Protein AF-A0A1Z5J8G9-F1 (afdb_monomer_lite)

Secondary structure (DSSP, 8-state):
--------------------S------------TT-------------------HHHHHHHHHHHHTT-S--STHHHHHHHHHHHHHHHHHHHHHHHHHHHHHHH---PPEETTEEGGGGG-S--HHHHHHHHHHHHHHHHHHHHHHHHHT----TTSHHHHHHHHHHHHHTSS-HHHHHHHHHHHHHHHHHHHHHHHHHHHHHHHHHHHHHHHHHHHHS-PPPPTTS-TTHHHHHHHHHHHHHHHHHHHHHHHHHHHHHHHHHHHHHHHHHHHHHHHHHHHHHTTSEEEETT----TTSTTGGGGSGGGTT--STT---STTTEEEE-TT-

Foldseek 3Di:
DDDDDDDDDDDDDDDDDDDDDDDPPPPPPDDQPPVRDPDPPPVPPPDPVPDPPDPVVVVVVVVVVVVVLDDDDPVVLVVLVVLLLVLLVQLLVLLLVLLVLLQVVCPDFDDFPNHHPVCLVHDDPVSVVLNVLSVVLNVLSVVQVVCSVVVHQRPLLVNLVSLLVSLLSCLRPQDPVSNVVSLVSLVSSLVSLVVSLSSLVSVLVVLVVVLVVLVVVLVDQDDDDPPDDPCVSVVVNVVSVVVNVVSVVVSVVSVVSSVSSVVSSVVSVVSSVVSVVLSVLQVVLQWAKQFQSHNGPSNDHNRQVVVVQSPPDDDANDDDDPNGITTGGHND

Sequence (332 aa):
MGVGKDVKFVNSNLRAKGIKHGVIAVERSHFVDADGELREDVMQWQEDRKHFSSPCLQSMTGCLVWLRCIPADPDDLFKLKNWLLWAQWMALICDFVAAVVAITTFTDVTYCCGDPILNIAGTVPWREMIRILTYVYLGLVFMEVYPVVQKGLPVNVINPVIGFTITFAMFFSDTLRQALTMWIVESAAVICEYVLYRLKIRQAFLRDKEVVEVGRKTQIRRSVKDGEDPDAPSRELSEARQKYYQLKQDQLTDSTLTWYLGMGCYLNILLGIAMLTLILVVNRGGGLCINDFQVPNPFWPDQLSRCPLCEGTTEICEICRDDVQQCFYPYS

Radius of gyration: 30.71 Å; chains: 1; bounding box: 67×43×120 Å

pLDDT: mean 74.31, std 20.38, range [28.27, 94.56]

Organism: Fistulifera solaris (NCBI:txid1519565)

Structure (mmCIF, N/CA/C/O backbone):
data_AF-A0A1Z5J8G9-F1
#
_entry.id   AF-A0A1Z5J8G9-F1
#
loop_
_atom_site.group_PDB
_atom_site.id
_atom_site.type_symbol
_atom_site.label_atom_id
_atom_site.label_alt_id
_atom_site.label_comp_id
_atom_site.label_asym_id
_atom_site.label_entity_id
_atom_site.label_seq_id
_atom_site.pdbx_PDB_ins_code
_atom_site.Cartn_x
_atom_site.Cartn_y
_atom_site.Cartn_z
_atom_site.occupancy
_atom_site.B_iso_or_equiv
_atom_site.auth_seq_id
_atom_site.auth_comp_id
_atom_site.auth_asym_id
_atom_site.auth_atom_id
_atom_site.pdbx_PDB_model_num
ATOM 1 N N . MET A 1 1 ? 7.093 5.390 -82.729 1.00 42.72 1 MET A N 1
ATOM 2 C CA . MET A 1 1 ? 5.713 5.454 -82.202 1.00 42.72 1 MET A CA 1
ATOM 3 C C . MET A 1 1 ? 5.670 4.660 -80.911 1.00 42.72 1 MET A C 1
ATOM 5 O O . MET A 1 1 ? 5.872 3.458 -80.948 1.00 42.72 1 MET A O 1
ATOM 9 N N . GLY A 1 2 ? 5.504 5.341 -79.782 1.00 34.88 2 GLY A N 1
ATOM 10 C CA . GLY A 1 2 ? 5.478 4.747 -78.447 1.00 34.88 2 GLY A CA 1
ATOM 11 C C . GLY A 1 2 ? 5.140 5.851 -77.455 1.00 34.88 2 GLY A C 1
ATOM 12 O O . GLY A 1 2 ? 5.936 6.755 -77.243 1.00 34.88 2 GLY A O 1
ATOM 13 N N . VAL A 1 3 ? 3.899 5.826 -76.984 1.00 37.44 3 VAL A N 1
ATOM 14 C CA . VAL A 1 3 ? 3.208 6.872 -76.228 1.00 37.44 3 VAL A CA 1
ATOM 15 C C . VAL A 1 3 ? 3.643 6.827 -74.761 1.00 37.44 3 VAL A C 1
ATOM 17 O O . VAL A 1 3 ? 3.374 5.839 -74.083 1.00 37.44 3 VAL A O 1
ATOM 20 N N . GLY A 1 4 ? 4.273 7.891 -74.258 1.00 33.91 4 GLY A N 1
ATOM 21 C CA . GLY A 1 4 ? 4.453 8.128 -72.823 1.00 33.91 4 GLY A CA 1
ATOM 22 C C . GLY A 1 4 ? 3.325 9.020 -72.311 1.00 33.91 4 GLY A C 1
ATOM 23 O O . GLY A 1 4 ? 3.266 10.192 -72.665 1.00 33.91 4 GLY A O 1
ATOM 24 N N . LYS A 1 5 ? 2.394 8.441 -71.546 1.00 45.03 5 LYS A N 1
ATOM 25 C CA . LYS A 1 5 ? 1.268 9.143 -70.919 1.00 45.03 5 LYS A CA 1
ATOM 26 C C . LYS A 1 5 ? 1.722 9.847 -69.641 1.00 45.03 5 LYS A C 1
ATOM 28 O O . LYS A 1 5 ? 2.161 9.185 -68.705 1.00 45.03 5 LYS A O 1
ATOM 33 N N . ASP A 1 6 ? 1.495 11.153 -69.590 1.00 40.66 6 ASP A N 1
ATOM 34 C CA . ASP A 1 6 ? 1.247 11.893 -68.356 1.00 40.66 6 ASP A CA 1
ATOM 35 C C . ASP A 1 6 ? -0.065 11.419 -67.719 1.00 40.66 6 ASP A C 1
ATOM 37 O O . ASP A 1 6 ? -1.107 11.412 -68.378 1.00 40.66 6 ASP A O 1
ATOM 41 N N . VAL A 1 7 ? -0.041 11.096 -66.423 1.00 34.19 7 VAL A N 1
ATOM 42 C CA . VAL A 1 7 ? -1.235 11.132 -65.565 1.00 34.19 7 VAL A CA 1
ATOM 43 C C . VAL A 1 7 ? -0.845 11.691 -64.196 1.00 34.19 7 VAL A C 1
ATOM 45 O O . VAL A 1 7 ? -0.036 11.118 -63.471 1.00 34.19 7 VAL A O 1
ATOM 48 N N . LYS A 1 8 ? -1.448 12.838 -63.871 1.00 36.22 8 LYS A N 1
ATOM 49 C CA . LYS A 1 8 ? -1.447 13.502 -62.562 1.00 36.22 8 LYS A CA 1
ATOM 50 C C . LYS A 1 8 ? -2.600 13.007 -61.671 1.00 36.22 8 LYS A C 1
ATOM 52 O O . LYS A 1 8 ? -3.606 12.518 -62.178 1.00 36.22 8 LYS A O 1
ATOM 57 N N . PHE A 1 9 ? -2.482 13.396 -60.393 1.00 30.38 9 PHE A N 1
ATOM 58 C CA . PHE A 1 9 ? -3.498 13.519 -59.328 1.00 30.38 9 PHE A CA 1
ATOM 59 C C . PHE A 1 9 ? -3.801 12.217 -58.557 1.00 30.38 9 PHE A C 1
ATOM 61 O O . PHE A 1 9 ? -3.772 11.138 -59.122 1.00 30.38 9 PHE A O 1
ATOM 68 N N . VAL A 1 10 ? -4.050 12.230 -57.240 1.00 29.86 10 VAL A N 1
ATOM 69 C CA . VAL A 1 10 ? -5.006 13.085 -56.513 1.00 29.86 10 VAL A CA 1
ATOM 70 C C . VAL A 1 10 ? -4.598 13.305 -55.046 1.00 29.86 10 VAL A C 1
ATOM 72 O O . VAL A 1 10 ? -4.147 12.402 -54.352 1.00 29.86 10 VAL A O 1
ATOM 75 N N . ASN A 1 11 ? -4.844 14.534 -54.596 1.00 34.69 11 ASN A N 1
ATOM 76 C CA . ASN A 1 11 ? -4.876 15.015 -53.220 1.00 34.69 11 ASN A CA 1
ATOM 77 C C . ASN A 1 11 ? -6.125 14.472 -52.495 1.00 34.69 11 ASN A C 1
ATOM 79 O O . ASN A 1 11 ? -7.244 14.767 -52.920 1.00 34.69 11 ASN A O 1
ATOM 83 N N . SER A 1 12 ? -5.968 13.702 -51.416 1.00 37.31 12 SER A N 1
ATOM 84 C CA . SER A 1 12 ? -7.095 13.238 -50.598 1.00 37.31 12 SER A CA 1
ATOM 85 C C . SER A 1 12 ? -7.197 14.034 -49.298 1.00 37.31 12 SER A C 1
ATOM 87 O O . SER A 1 12 ? -6.554 13.725 -48.297 1.00 37.31 12 SER A O 1
ATOM 89 N N . ASN A 1 13 ? -8.078 15.034 -49.329 1.00 35.88 13 ASN A N 1
ATOM 90 C CA . ASN A 1 13 ? -8.763 15.566 -48.157 1.00 35.88 13 ASN A CA 1
ATOM 91 C C . ASN A 1 13 ? -9.510 14.432 -47.438 1.00 35.88 13 ASN A C 1
ATOM 93 O O . ASN A 1 13 ? -10.427 13.847 -48.014 1.00 35.88 13 ASN A O 1
ATOM 97 N N . LEU A 1 14 ? -9.208 14.197 -46.161 1.00 38.03 14 LEU A N 1
ATOM 98 C CA . LEU A 1 14 ? -10.094 13.467 -45.255 1.00 38.03 14 LEU A CA 1
ATOM 99 C C . LEU A 1 14 ? -10.488 14.370 -44.087 1.00 38.03 14 LEU A C 1
ATOM 101 O O . LEU A 1 14 ? -9.806 14.493 -43.076 1.00 38.03 14 LEU A O 1
ATOM 105 N N . ARG A 1 15 ? -11.655 14.998 -44.262 1.00 34.69 15 ARG A N 1
ATOM 106 C CA . ARG A 1 15 ? -12.530 15.442 -43.177 1.00 34.69 15 ARG A CA 1
ATOM 107 C C . ARG A 1 15 ? -13.108 14.192 -42.513 1.00 34.69 15 ARG A C 1
ATOM 109 O O . ARG A 1 15 ? -13.927 13.515 -43.128 1.00 34.69 15 ARG A O 1
ATOM 116 N N . ALA A 1 16 ? -12.781 13.955 -41.248 1.00 34.78 16 ALA A N 1
ATOM 117 C CA . ALA A 1 16 ? -13.612 13.152 -40.358 1.00 34.78 16 ALA A CA 1
ATOM 118 C C . ALA A 1 16 ? -13.960 13.992 -39.126 1.00 34.78 16 ALA A C 1
ATOM 120 O O . ALA A 1 16 ? -13.101 14.438 -38.369 1.00 34.78 16 ALA A O 1
ATOM 121 N N . LYS A 1 17 ? -15.259 14.266 -38.998 1.00 36.25 17 LYS A N 1
ATOM 122 C CA . LYS A 1 17 ? -15.899 14.942 -37.874 1.00 36.25 17 LYS A CA 1
ATOM 123 C C . LYS A 1 17 ? -15.889 14.028 -36.643 1.00 36.25 17 LYS A C 1
ATOM 125 O O . LYS A 1 17 ? -16.327 12.891 -36.734 1.00 36.25 17 LYS A O 1
ATOM 130 N N . GLY A 1 18 ? -15.499 14.599 -35.506 1.00 37.88 18 GLY A N 1
ATOM 131 C CA . GLY A 1 18 ? -16.152 14.439 -34.203 1.00 37.88 18 GLY A CA 1
ATOM 132 C C . GLY A 1 18 ? -16.413 13.028 -33.676 1.00 37.88 18 GLY A C 1
ATOM 133 O O . GLY A 1 18 ? -17.530 12.535 -33.782 1.00 37.88 18 GLY A O 1
ATOM 134 N N . ILE A 1 19 ? -15.451 12.497 -32.920 1.00 33.06 19 ILE A N 1
ATOM 135 C CA . ILE A 1 19 ? -15.736 11.686 -31.732 1.00 33.06 19 ILE A CA 1
ATOM 136 C C . ILE A 1 19 ? -14.974 12.332 -30.573 1.00 33.06 19 ILE A C 1
ATOM 138 O O . ILE A 1 19 ? -13.747 12.357 -30.542 1.00 33.06 19 ILE A O 1
ATOM 142 N N . LYS A 1 20 ? -15.728 12.927 -29.644 1.00 43.38 20 LYS A N 1
ATOM 143 C CA . LYS A 1 20 ? -15.236 13.326 -28.325 1.00 43.38 20 LYS A CA 1
ATOM 144 C C . LYS A 1 20 ? -14.889 12.038 -27.584 1.00 43.38 20 LYS A C 1
ATOM 146 O O . LYS A 1 20 ? -15.787 11.220 -27.452 1.00 43.38 20 LYS A O 1
ATOM 151 N N . HIS A 1 21 ? -13.632 11.861 -27.187 1.00 33.56 21 HIS A N 1
ATOM 152 C CA . HIS A 1 21 ? -13.117 11.333 -25.910 1.00 33.56 21 HIS A CA 1
ATOM 153 C C . HIS A 1 21 ? -11.584 11.360 -26.039 1.00 33.56 21 HIS A C 1
ATOM 155 O O . HIS A 1 21 ? -11.015 10.783 -26.962 1.00 33.56 21 HIS A O 1
ATOM 161 N N . GLY A 1 22 ? -10.943 12.170 -25.196 1.00 30.70 22 GLY A N 1
ATOM 162 C CA . GLY A 1 22 ? -9.578 12.653 -25.383 1.00 30.70 22 GLY A CA 1
ATOM 163 C C . GLY A 1 22 ? -8.516 11.566 -25.272 1.00 30.70 22 GLY A C 1
ATOM 164 O O . GLY A 1 22 ? -8.153 11.157 -24.176 1.00 30.70 22 GLY A O 1
ATOM 165 N N . VAL A 1 23 ? -7.949 11.188 -26.414 1.00 28.78 23 VAL A N 1
ATOM 166 C CA . VAL A 1 23 ? -6.553 10.765 -26.497 1.00 28.78 23 VAL A CA 1
ATOM 167 C C . VAL A 1 23 ? -5.765 12.032 -26.802 1.00 28.78 23 VAL A C 1
ATOM 169 O O . VAL A 1 23 ? -5.905 12.604 -27.882 1.00 28.78 23 VAL A O 1
ATOM 172 N N . ILE A 1 24 ? -4.971 12.506 -25.843 1.00 28.27 24 ILE A N 1
ATOM 173 C CA . ILE A 1 24 ? -3.980 13.549 -26.109 1.00 28.27 24 ILE A CA 1
ATOM 174 C C . ILE A 1 24 ? -2.880 12.879 -26.935 1.00 28.27 24 ILE A C 1
ATOM 176 O O . ILE A 1 24 ? -1.928 12.313 -26.403 1.00 28.27 24 ILE A O 1
ATOM 180 N N . ALA A 1 25 ? -3.038 12.895 -28.256 1.00 31.47 25 ALA A N 1
ATOM 181 C CA . ALA A 1 25 ? -1.905 12.771 -29.148 1.00 31.47 25 ALA A CA 1
ATOM 182 C C . ALA A 1 25 ? -1.091 14.057 -28.978 1.00 31.47 25 ALA A C 1
ATOM 184 O O . ALA A 1 25 ? -1.476 15.114 -29.471 1.00 31.47 25 ALA A O 1
ATOM 185 N N . VAL A 1 26 ? 0.001 13.984 -28.217 1.00 30.31 26 VAL A N 1
ATOM 186 C CA . VAL A 1 26 ? 1.025 15.029 -28.241 1.00 30.31 26 VAL A CA 1
ATOM 187 C C . VAL A 1 26 ? 1.703 14.923 -29.602 1.00 30.31 26 VAL A C 1
ATOM 189 O O . VAL A 1 26 ? 2.608 14.117 -29.816 1.00 30.31 26 VAL A O 1
ATOM 192 N N . GLU A 1 27 ? 1.188 15.692 -30.552 1.00 28.45 27 GLU A N 1
ATOM 193 C CA . GLU A 1 27 ? 1.820 15.944 -31.835 1.00 28.45 27 GLU A CA 1
ATOM 194 C C . GLU A 1 27 ? 3.145 16.670 -31.554 1.00 28.45 27 GLU A C 1
ATOM 196 O O . GLU A 1 27 ? 3.167 17.823 -31.126 1.00 28.45 27 GLU A O 1
ATOM 201 N N . ARG A 1 28 ? 4.276 15.967 -31.705 1.00 37.06 28 ARG A N 1
ATOM 202 C CA . ARG A 1 28 ? 5.600 16.601 -31.698 1.00 37.06 28 ARG A CA 1
ATOM 203 C C . ARG A 1 28 ? 5.718 17.436 -32.969 1.00 37.06 28 ARG A C 1
ATOM 205 O O . ARG A 1 28 ? 6.063 16.911 -34.025 1.00 37.06 28 ARG A O 1
ATOM 212 N N . SER A 1 29 ? 5.458 18.732 -32.863 1.00 32.06 29 SER A N 1
ATOM 213 C CA . SER A 1 29 ? 5.897 19.701 -33.860 1.00 32.06 29 SER A CA 1
ATOM 214 C C . SER A 1 29 ? 7.424 19.770 -33.825 1.00 32.06 29 SER A C 1
ATOM 216 O O . SER A 1 29 ? 8.007 20.318 -32.890 1.00 32.06 29 SER A O 1
ATOM 218 N N . HIS A 1 30 ? 8.079 19.187 -34.826 1.00 36.00 30 HIS A N 1
ATOM 219 C CA . HIS A 1 30 ? 9.474 19.487 -35.117 1.00 36.00 30 HIS A CA 1
ATOM 220 C C . HIS A 1 30 ? 9.524 20.885 -35.743 1.00 36.00 30 HIS A C 1
ATOM 222 O O . HIS A 1 30 ? 9.092 21.060 -36.881 1.00 36.00 30 HIS A O 1
ATOM 228 N N . PHE A 1 31 ? 10.011 21.878 -34.998 1.00 36.16 31 PHE A N 1
ATOM 229 C CA . PHE A 1 31 ? 10.449 23.135 -35.598 1.00 36.16 31 PHE A CA 1
ATOM 230 C C . PHE A 1 31 ? 11.819 22.887 -36.230 1.00 36.16 31 PHE A C 1
ATOM 232 O O . PHE A 1 31 ? 12.769 22.503 -35.554 1.00 36.16 31 PHE A O 1
ATOM 239 N N . VAL A 1 32 ? 11.873 23.024 -37.552 1.00 40.19 32 VAL A N 1
ATOM 240 C CA . VAL A 1 32 ? 13.110 23.068 -38.329 1.00 40.19 32 VAL A CA 1
ATOM 241 C C . VAL A 1 32 ? 13.343 24.547 -38.604 1.00 40.19 32 VAL A C 1
ATOM 243 O O . VAL A 1 32 ? 12.522 25.164 -39.285 1.00 40.19 32 VAL A O 1
ATOM 246 N N . ASP A 1 33 ? 14.402 25.122 -38.034 1.00 43.88 33 ASP A N 1
ATOM 247 C CA . ASP A 1 33 ? 14.818 26.479 -38.393 1.00 43.88 33 ASP A CA 1
ATOM 248 C C . ASP A 1 33 ? 15.215 26.529 -39.877 1.00 43.88 33 ASP A C 1
ATOM 250 O O . ASP A 1 33 ? 15.583 25.516 -40.483 1.00 43.88 33 ASP A O 1
ATOM 254 N N . ALA A 1 34 ? 15.115 27.718 -40.478 1.00 45.69 34 ALA A N 1
ATOM 255 C CA . ALA A 1 34 ? 15.319 27.954 -41.913 1.00 45.69 34 ALA A CA 1
ATOM 256 C C . ALA A 1 34 ? 16.716 27.538 -42.433 1.00 45.69 34 ALA A C 1
ATOM 258 O O . ALA A 1 34 ? 16.935 27.444 -43.640 1.00 45.69 34 ALA A O 1
ATOM 259 N N . ASP A 1 35 ? 17.633 27.260 -41.516 1.00 52.16 35 ASP A N 1
ATOM 260 C CA . ASP A 1 35 ? 19.054 27.020 -41.707 1.00 52.16 35 ASP A CA 1
ATOM 261 C C . ASP A 1 35 ? 19.373 25.521 -41.883 1.00 52.16 35 ASP A C 1
ATOM 263 O O . ASP A 1 35 ? 20.478 25.160 -42.283 1.00 52.16 35 ASP A O 1
ATOM 267 N N . GLY A 1 36 ? 18.424 24.626 -41.579 1.00 46.41 36 GLY A N 1
ATOM 268 C CA . GLY A 1 36 ? 18.604 23.175 -41.707 1.00 46.41 36 GLY A CA 1
ATOM 269 C C . GLY A 1 36 ? 19.523 22.526 -40.659 1.00 46.41 36 GLY A C 1
ATOM 270 O O . GLY A 1 36 ? 19.752 21.317 -40.732 1.00 46.41 36 GLY A O 1
ATOM 271 N N . GLU A 1 37 ? 20.021 23.275 -39.670 1.00 39.81 37 GLU A N 1
ATOM 272 C CA . GLU A 1 37 ? 20.713 22.702 -38.514 1.00 39.81 37 GLU A CA 1
ATOM 273 C C . GLU A 1 37 ? 19.714 22.214 -37.459 1.00 39.81 37 GLU A C 1
ATOM 275 O O . GLU A 1 37 ? 18.875 22.960 -36.952 1.00 39.81 37 GLU A O 1
ATOM 280 N N . LEU A 1 38 ? 19.833 20.936 -37.095 1.00 39.78 38 LEU A N 1
ATOM 281 C CA . LEU A 1 38 ? 19.107 20.340 -35.981 1.00 39.78 38 LEU A CA 1
ATOM 282 C C . LEU A 1 38 ? 19.736 20.848 -34.673 1.00 39.78 38 LEU A C 1
ATOM 284 O O . LEU A 1 38 ? 20.613 20.193 -34.110 1.00 39.78 38 LEU A O 1
ATOM 288 N N . ARG A 1 39 ? 19.337 22.032 -34.197 1.00 41.59 39 ARG A N 1
ATOM 289 C CA . ARG A 1 39 ? 19.719 22.462 -32.849 1.00 41.59 39 ARG A CA 1
ATOM 290 C C . ARG A 1 39 ? 19.032 21.555 -31.838 1.00 41.59 39 ARG A C 1
ATOM 292 O O . ARG A 1 39 ? 17.808 21.520 -31.730 1.00 41.59 39 ARG A O 1
ATOM 299 N N . GLU A 1 40 ? 19.846 20.793 -31.116 1.00 42.38 40 GLU A N 1
ATOM 300 C CA . GLU A 1 40 ? 19.425 20.134 -29.892 1.00 42.38 40 GLU A CA 1
ATOM 301 C C . GLU A 1 40 ? 18.998 21.227 -28.910 1.00 42.38 40 GLU A C 1
ATOM 303 O O . GLU A 1 40 ? 19.839 21.859 -28.270 1.00 42.38 40 GLU A O 1
ATOM 308 N N . ASP A 1 41 ? 17.691 21.414 -28.732 1.00 36.09 41 ASP A N 1
ATOM 309 C CA . ASP A 1 41 ? 17.197 21.810 -27.422 1.00 36.09 41 ASP A CA 1
ATOM 310 C C . ASP A 1 41 ? 17.526 20.641 -26.493 1.00 36.09 41 ASP A C 1
ATOM 312 O O . ASP A 1 41 ? 16.724 19.733 -26.247 1.00 36.09 41 ASP A O 1
ATOM 316 N N . VAL A 1 42 ? 18.767 20.634 -25.999 1.00 38.53 42 VAL A N 1
ATOM 317 C CA . VAL A 1 42 ? 19.083 20.044 -24.711 1.00 38.53 42 VAL A CA 1
ATOM 318 C C . VAL A 1 42 ? 18.053 20.666 -23.796 1.00 38.53 42 VAL A C 1
ATOM 320 O O . VAL A 1 42 ? 18.131 21.850 -23.479 1.00 38.53 42 VAL A O 1
ATOM 323 N N . MET A 1 43 ? 17.030 19.882 -23.460 1.00 35.25 43 MET A N 1
ATOM 324 C CA . MET A 1 43 ? 16.060 20.211 -22.438 1.00 35.25 43 MET A CA 1
ATOM 325 C C . MET A 1 43 ? 16.886 20.332 -21.163 1.00 35.25 43 MET A C 1
ATOM 327 O O . MET A 1 43 ? 17.149 19.358 -20.455 1.00 35.25 43 MET A O 1
ATOM 331 N N . GLN A 1 44 ? 17.430 21.527 -20.971 1.00 32.69 44 GLN A N 1
ATOM 332 C CA . GLN A 1 44 ? 18.251 21.913 -19.860 1.00 32.69 44 GLN A CA 1
ATOM 333 C C . GLN A 1 44 ? 17.257 21.933 -18.715 1.00 32.69 44 GLN A C 1
ATOM 335 O O . GLN A 1 44 ? 16.568 22.918 -18.471 1.00 32.69 44 GLN A O 1
ATOM 340 N N . TRP A 1 45 ? 17.127 20.776 -18.063 1.00 32.78 45 TRP A N 1
ATOM 341 C CA . TRP A 1 45 ? 16.579 20.617 -16.725 1.00 32.78 45 TRP A CA 1
ATOM 342 C C . TRP A 1 45 ? 17.509 21.386 -15.778 1.00 32.78 45 TRP A C 1
ATOM 344 O O . TRP A 1 45 ? 18.261 20.831 -14.978 1.00 32.78 45 TRP A O 1
ATOM 354 N N . GLN A 1 46 ? 17.525 22.702 -15.958 1.00 30.19 46 GLN A N 1
ATOM 355 C CA . GLN A 1 46 ? 18.152 23.660 -15.092 1.00 30.19 46 GLN A CA 1
ATOM 356 C C . GLN A 1 46 ? 17.216 23.772 -13.896 1.00 30.19 46 GLN A C 1
ATOM 358 O O . GLN A 1 46 ? 16.173 24.406 -13.959 1.00 30.19 46 GLN A O 1
ATOM 363 N N . GLU A 1 47 ? 17.574 23.044 -12.844 1.00 39.28 47 GLU A N 1
ATOM 364 C CA . GLU A 1 47 ? 17.330 23.404 -11.451 1.00 39.28 47 GLU A CA 1
ATOM 365 C C . GLU A 1 47 ? 16.065 24.226 -11.158 1.00 39.28 47 GLU A C 1
ATOM 367 O O . GLU A 1 47 ? 16.142 25.351 -10.666 1.00 39.28 47 GLU A O 1
ATOM 372 N N . ASP A 1 48 ? 14.898 23.587 -11.216 1.00 32.41 48 ASP A N 1
ATOM 373 C CA . ASP A 1 48 ? 13.811 23.940 -10.298 1.00 32.41 48 ASP A CA 1
ATOM 374 C C . ASP A 1 48 ? 14.087 23.344 -8.903 1.00 32.41 48 ASP A C 1
ATOM 376 O O . ASP A 1 48 ? 13.267 22.678 -8.276 1.00 32.41 48 ASP A O 1
ATOM 380 N N . ARG A 1 49 ? 15.273 23.663 -8.357 1.00 38.50 49 ARG A N 1
ATOM 381 C CA . ARG A 1 49 ? 15.525 23.712 -6.907 1.00 38.50 49 ARG A CA 1
ATOM 382 C C . ARG A 1 49 ? 14.966 25.015 -6.326 1.00 38.50 49 ARG A C 1
ATOM 384 O O . ARG A 1 49 ? 15.585 25.652 -5.473 1.00 38.50 49 ARG A O 1
ATOM 391 N N . LYS A 1 50 ? 13.795 25.458 -6.777 1.00 36.47 50 LYS A N 1
ATOM 392 C CA . LYS A 1 50 ? 13.134 26.623 -6.192 1.00 36.47 50 LYS A CA 1
ATOM 393 C C . LYS A 1 50 ? 12.186 26.173 -5.084 1.00 36.47 50 LYS A C 1
ATOM 395 O O . LYS A 1 50 ? 11.022 25.879 -5.297 1.00 36.47 50 LYS A O 1
ATOM 400 N N . HIS A 1 51 ? 12.768 26.158 -3.884 1.00 42.16 51 HIS A N 1
ATOM 401 C CA . HIS A 1 51 ? 12.130 26.439 -2.595 1.00 42.16 51 HIS A CA 1
ATOM 402 C C . HIS A 1 51 ? 10.997 25.498 -2.146 1.00 42.16 51 HIS A C 1
ATOM 404 O O . HIS A 1 51 ? 9.838 25.889 -2.047 1.00 42.16 51 HIS A O 1
ATOM 410 N N . PHE A 1 52 ? 11.368 24.308 -1.666 1.00 39.94 52 PHE A N 1
ATOM 411 C CA . PHE A 1 52 ? 10.647 23.732 -0.527 1.00 39.94 52 PHE A CA 1
ATOM 412 C C . PHE A 1 52 ? 11.089 24.480 0.737 1.00 39.94 52 PHE A C 1
ATOM 414 O O . PHE A 1 52 ? 12.195 24.269 1.237 1.00 39.94 52 PHE A O 1
ATOM 421 N N . SER A 1 53 ? 10.251 25.406 1.206 1.00 42.06 53 SER A N 1
ATOM 422 C CA . SER A 1 53 ? 10.529 26.308 2.333 1.00 42.06 53 SER A CA 1
ATOM 423 C C . SER A 1 53 ? 10.358 25.666 3.713 1.00 42.06 53 SER A C 1
ATOM 425 O O . SER A 1 53 ? 10.636 26.322 4.715 1.00 42.06 53 SER A O 1
ATOM 427 N N . SER A 1 54 ? 9.918 24.404 3.803 1.00 54.03 54 SER A N 1
ATOM 428 C CA . SER A 1 54 ? 9.775 23.738 5.098 1.00 54.03 54 SER A CA 1
ATOM 429 C C . SER A 1 54 ? 11.037 22.923 5.448 1.00 54.03 54 SER A C 1
ATOM 431 O O . SER A 1 54 ? 11.437 22.032 4.689 1.00 54.03 54 SER A O 1
ATOM 433 N N . PRO A 1 55 ? 11.671 23.178 6.610 1.00 54.12 55 PRO A N 1
ATOM 434 C CA . PRO A 1 55 ? 12.842 22.426 7.081 1.00 54.12 55 PRO A CA 1
ATOM 435 C C . PRO A 1 55 ? 12.570 20.920 7.210 1.00 54.12 55 PRO A C 1
ATOM 437 O O . PRO A 1 55 ? 13.465 20.093 7.043 1.00 54.12 55 PRO A O 1
ATOM 440 N N . CYS A 1 56 ? 11.308 20.556 7.460 1.00 46.66 56 CYS A N 1
ATOM 441 C CA . CYS A 1 56 ? 10.870 19.173 7.598 1.00 46.66 56 CYS A CA 1
ATOM 442 C C . CYS A 1 56 ? 10.931 18.417 6.258 1.00 46.66 56 CYS A C 1
ATOM 444 O O . CYS A 1 56 ? 11.448 17.300 6.208 1.00 46.66 56 CYS A O 1
ATOM 446 N N . LEU A 1 57 ? 10.515 19.043 5.145 1.00 42.78 57 LEU A N 1
ATOM 447 C CA . LEU A 1 57 ? 10.612 18.406 3.827 1.00 42.78 57 LEU A CA 1
ATOM 448 C C . LEU A 1 57 ? 12.062 18.267 3.358 1.00 42.78 57 LEU A C 1
ATOM 450 O O . LEU A 1 57 ? 12.383 17.281 2.696 1.00 42.78 57 LEU A O 1
ATOM 454 N N . GLN A 1 58 ? 12.935 19.216 3.714 1.00 47.62 58 GLN A N 1
ATOM 455 C CA . GLN A 1 58 ? 14.371 19.148 3.415 1.00 47.62 58 GLN A CA 1
ATOM 456 C C . GLN A 1 58 ? 15.076 18.042 4.206 1.00 47.62 58 GLN A C 1
ATOM 458 O O . GLN A 1 58 ? 15.930 17.348 3.660 1.00 47.62 58 GLN A O 1
ATOM 463 N N . SER A 1 59 ? 14.684 17.815 5.462 1.00 55.88 59 SER A N 1
ATOM 464 C CA . SER A 1 59 ? 15.214 16.709 6.265 1.00 55.88 59 SER A CA 1
ATOM 465 C C . SER A 1 59 ? 14.752 15.347 5.726 1.00 55.88 59 SER A C 1
ATOM 467 O O . SER A 1 59 ? 15.567 14.438 5.565 1.00 55.88 59 SER A O 1
ATOM 469 N N . MET A 1 60 ? 13.483 15.226 5.308 1.00 46.47 60 MET A N 1
ATOM 470 C CA . MET A 1 60 ? 12.990 14.008 4.652 1.00 46.47 60 MET A CA 1
ATOM 471 C C . MET A 1 60 ? 13.641 13.777 3.282 1.00 46.47 60 MET A C 1
ATOM 473 O O . MET A 1 60 ? 14.065 12.661 2.998 1.00 46.47 60 MET A O 1
ATOM 477 N N . THR A 1 61 ? 13.796 14.806 2.441 1.00 46.34 61 THR A N 1
ATOM 478 C CA . THR A 1 61 ? 14.502 14.665 1.151 1.00 46.34 61 THR A CA 1
ATOM 479 C C . THR A 1 61 ? 15.994 14.391 1.326 1.00 46.34 61 THR A C 1
ATOM 481 O O . THR A 1 61 ? 16.538 13.582 0.580 1.00 46.34 61 THR A O 1
ATOM 484 N N . GLY A 1 62 ? 16.644 14.960 2.344 1.00 44.62 62 GLY A N 1
ATOM 485 C CA . GLY A 1 62 ? 18.022 14.641 2.724 1.00 44.62 62 GLY A CA 1
ATOM 486 C C . GLY A 1 62 ? 18.194 13.179 3.147 1.00 44.62 62 GLY A C 1
ATOM 487 O O . GLY A 1 62 ? 19.097 12.508 2.651 1.00 44.62 62 GLY A O 1
ATOM 488 N N . CYS A 1 63 ? 17.277 12.647 3.963 1.00 45.22 63 CYS A N 1
ATOM 489 C CA . CYS A 1 63 ? 17.236 11.223 4.318 1.00 45.22 63 CYS A CA 1
ATOM 490 C C . CYS A 1 63 ? 17.016 10.328 3.083 1.00 45.22 63 CYS A C 1
ATOM 492 O O . CYS A 1 63 ? 17.680 9.306 2.915 1.00 45.22 63 CYS A O 1
ATOM 494 N N . LEU A 1 64 ? 16.132 10.743 2.170 1.00 39.88 64 LEU A N 1
ATOM 495 C CA . LEU A 1 64 ? 15.822 10.015 0.934 1.00 39.88 64 LEU A CA 1
ATOM 496 C C . LEU A 1 64 ? 16.980 10.023 -0.083 1.00 39.88 64 LEU A C 1
ATOM 498 O O . LEU A 1 64 ? 17.166 9.046 -0.809 1.00 39.88 64 LEU A O 1
ATOM 502 N N . VAL A 1 65 ? 17.780 11.093 -0.132 1.00 43.56 65 VAL A N 1
ATOM 503 C CA . VAL A 1 65 ? 18.988 11.193 -0.971 1.00 43.56 65 VAL A CA 1
ATOM 504 C C . VAL A 1 65 ? 20.148 10.391 -0.368 1.00 43.56 65 VAL A C 1
ATOM 506 O O . VAL A 1 65 ? 20.849 9.693 -1.103 1.00 43.56 65 VAL A O 1
ATOM 509 N N . TRP A 1 66 ? 20.312 10.417 0.960 1.00 41.56 66 TRP A N 1
ATOM 510 C CA . TRP A 1 66 ? 21.344 9.652 1.674 1.00 41.56 66 TRP A CA 1
ATOM 511 C C . TRP A 1 66 ? 21.137 8.127 1.559 1.00 41.56 66 TRP A C 1
ATOM 513 O O . TRP A 1 66 ? 22.105 7.373 1.491 1.00 41.56 66 TRP A O 1
ATOM 523 N N . LEU A 1 67 ? 19.890 7.672 1.376 1.00 45.38 67 LEU A N 1
ATOM 524 C CA . LEU A 1 67 ? 19.516 6.273 1.101 1.00 45.38 67 LEU A CA 1
ATOM 525 C C . LEU A 1 67 ? 19.872 5.745 -0.317 1.00 45.38 67 LEU A C 1
ATOM 527 O O . LEU A 1 67 ? 19.429 4.660 -0.688 1.00 45.38 67 LEU A O 1
ATOM 531 N N . ARG A 1 68 ? 20.671 6.456 -1.137 1.00 42.22 68 ARG A N 1
ATOM 532 C CA . ARG A 1 68 ? 21.039 6.050 -2.523 1.00 42.22 68 ARG A CA 1
ATOM 533 C C . ARG A 1 68 ? 19.820 5.754 -3.423 1.00 42.22 68 ARG A C 1
ATOM 535 O O . ARG A 1 68 ? 19.721 4.732 -4.114 1.00 42.22 68 ARG A O 1
ATOM 542 N N . CYS A 1 69 ? 18.896 6.710 -3.486 1.00 39.69 69 CYS A N 1
ATOM 543 C CA . CYS A 1 69 ? 17.712 6.639 -4.351 1.00 39.69 69 CYS A CA 1
ATOM 544 C C . CYS A 1 69 ? 17.947 6.999 -5.839 1.00 39.69 69 CYS A C 1
ATOM 546 O O . CYS A 1 69 ? 16.991 6.989 -6.611 1.00 39.69 69 CYS A O 1
ATOM 548 N N . ILE A 1 70 ? 19.185 7.264 -6.279 1.00 37.56 70 ILE A N 1
ATOM 549 C CA . ILE A 1 70 ? 19.524 7.561 -7.686 1.00 37.56 70 ILE A CA 1
ATOM 550 C C . ILE A 1 70 ? 20.567 6.544 -8.174 1.00 37.56 70 ILE A C 1
ATOM 552 O O . ILE A 1 70 ? 21.603 6.416 -7.525 1.00 37.56 70 ILE A O 1
ATOM 556 N N . PRO A 1 71 ? 20.305 5.779 -9.251 1.00 42.69 71 PRO A N 1
ATOM 557 C CA . PRO A 1 71 ? 21.270 4.843 -9.807 1.00 42.69 71 PRO A CA 1
ATOM 558 C C . PRO A 1 71 ? 22.078 5.484 -10.936 1.00 42.69 71 PRO A C 1
ATOM 560 O O . PRO A 1 71 ? 21.554 6.318 -11.680 1.00 42.69 71 PRO A O 1
ATOM 563 N N . ALA A 1 72 ? 23.335 5.074 -11.045 1.00 41.97 72 ALA A N 1
ATOM 564 C CA . ALA A 1 72 ? 24.288 5.553 -12.040 1.00 41.97 72 ALA A CA 1
ATOM 565 C C . ALA A 1 72 ? 24.694 4.461 -13.050 1.00 41.97 72 ALA A C 1
ATOM 567 O O . ALA A 1 72 ? 25.254 4.818 -14.080 1.00 41.97 72 ALA A O 1
ATOM 568 N N . ASP A 1 73 ? 24.377 3.178 -12.806 1.00 52.84 73 ASP A N 1
ATOM 569 C CA . ASP A 1 73 ? 24.889 2.047 -13.603 1.00 52.84 73 ASP A CA 1
ATOM 570 C C . ASP A 1 73 ? 23.814 0.991 -13.962 1.00 52.84 73 ASP A C 1
ATOM 572 O O . ASP A 1 73 ? 22.823 0.843 -13.244 1.00 52.84 73 ASP A O 1
ATOM 576 N N . PRO A 1 74 ? 23.991 0.191 -15.036 1.00 58.00 74 PRO A N 1
ATOM 577 C CA . PRO A 1 74 ? 23.065 -0.876 -15.426 1.00 58.00 74 PRO A CA 1
ATOM 578 C C . PRO A 1 74 ? 23.000 -2.029 -14.405 1.00 58.00 74 PRO A C 1
ATOM 580 O O . PRO A 1 74 ? 21.964 -2.690 -14.296 1.00 58.00 74 PRO A O 1
ATOM 583 N N . ASP A 1 75 ? 24.033 -2.206 -13.573 1.00 72.81 75 ASP A N 1
ATOM 584 C CA . ASP A 1 75 ? 24.006 -3.092 -12.397 1.00 72.81 75 ASP A CA 1
ATOM 585 C C . ASP A 1 75 ? 22.944 -2.678 -11.362 1.00 72.81 75 ASP A C 1
ATOM 587 O O . ASP A 1 75 ? 22.481 -3.491 -10.551 1.00 72.81 75 ASP A O 1
ATOM 591 N N . ASP A 1 76 ? 22.504 -1.419 -11.390 1.00 71.12 76 ASP A N 1
ATOM 592 C CA . ASP A 1 76 ? 21.490 -0.930 -10.468 1.00 71.12 76 ASP A CA 1
ATOM 593 C C . ASP A 1 76 ? 20.090 -1.452 -10.800 1.00 71.12 76 ASP A C 1
ATOM 595 O O . ASP A 1 76 ? 19.254 -1.535 -9.898 1.00 71.12 76 ASP A O 1
ATOM 599 N N . LEU A 1 77 ? 19.820 -1.871 -12.043 1.00 75.00 77 LEU A N 1
ATOM 600 C CA . LEU A 1 77 ? 18.526 -2.460 -12.402 1.00 75.00 77 LEU A CA 1
ATOM 601 C C . LEU A 1 77 ? 18.335 -3.822 -11.718 1.00 75.00 77 LEU A C 1
ATOM 603 O O . LEU A 1 77 ? 17.249 -4.127 -11.218 1.00 75.00 77 LEU A O 1
ATOM 607 N N . PHE A 1 78 ? 19.404 -4.622 -11.641 1.00 76.88 78 PHE A N 1
ATOM 608 C CA . PHE A 1 78 ? 19.388 -5.907 -10.944 1.00 76.88 78 PHE A CA 1
ATOM 609 C C . PHE A 1 78 ? 19.178 -5.721 -9.438 1.00 76.88 78 PHE A C 1
ATOM 611 O O . PHE A 1 78 ? 18.306 -6.360 -8.845 1.00 76.88 78 PHE A O 1
ATOM 618 N N . LYS A 1 79 ? 19.911 -4.782 -8.823 1.00 83.31 79 LYS A N 1
ATOM 619 C CA . LYS A 1 79 ? 19.727 -4.434 -7.406 1.00 83.31 79 LYS A CA 1
ATOM 620 C C . LYS A 1 79 ? 18.309 -3.932 -7.139 1.00 83.31 79 LYS A C 1
ATOM 622 O O . LYS A 1 79 ? 17.677 -4.389 -6.191 1.00 83.31 79 LYS A O 1
ATOM 627 N N . LEU A 1 80 ? 17.786 -3.044 -7.987 1.00 84.75 80 LEU A N 1
ATOM 628 C CA . LEU A 1 80 ? 16.435 -2.496 -7.861 1.00 84.75 80 LEU A CA 1
ATOM 629 C C . LEU A 1 80 ? 15.366 -3.591 -7.920 1.00 84.75 80 LEU A C 1
ATOM 631 O O . LEU A 1 80 ? 14.425 -3.567 -7.131 1.00 84.75 80 LEU A O 1
ATOM 635 N N . LYS A 1 81 ? 15.524 -4.577 -8.809 1.00 81.88 81 LYS A N 1
ATOM 636 C CA . LYS A 1 81 ? 14.614 -5.724 -8.903 1.00 81.88 81 LYS A CA 1
ATOM 637 C C . LYS A 1 81 ? 14.597 -6.552 -7.615 1.00 81.88 81 LYS A C 1
ATOM 639 O O . LYS A 1 81 ? 13.521 -6.937 -7.165 1.00 81.88 81 LYS A O 1
ATOM 644 N N . ASN A 1 82 ? 15.760 -6.793 -7.012 1.00 83.56 82 ASN A N 1
ATOM 645 C CA . ASN A 1 82 ? 15.847 -7.521 -5.744 1.00 83.56 82 ASN A CA 1
ATOM 646 C C . ASN A 1 82 ? 15.218 -6.727 -4.593 1.00 83.56 82 ASN A C 1
ATOM 648 O O . ASN A 1 82 ? 14.477 -7.296 -3.798 1.00 83.56 82 ASN A O 1
ATOM 652 N N . TRP A 1 83 ? 15.444 -5.411 -4.544 1.00 86.62 83 TRP A N 1
ATOM 653 C CA . TRP A 1 83 ? 14.800 -4.528 -3.568 1.00 86.62 83 TRP A CA 1
ATOM 654 C C . TRP A 1 83 ? 13.279 -4.494 -3.715 1.00 86.62 83 TRP A C 1
ATOM 656 O O . TRP A 1 83 ? 12.576 -4.550 -2.713 1.00 86.62 83 TRP A O 1
ATOM 666 N N . LEU A 1 84 ? 12.768 -4.447 -4.948 1.00 85.50 84 LEU A N 1
ATOM 667 C CA . LEU A 1 84 ? 11.333 -4.531 -5.226 1.00 85.50 84 LEU A CA 1
ATOM 668 C C . LEU A 1 84 ? 10.738 -5.846 -4.724 1.00 85.50 84 LEU A C 1
ATOM 670 O O . LEU A 1 84 ? 9.699 -5.832 -4.074 1.00 85.50 84 LEU A O 1
ATOM 674 N N . LEU A 1 85 ? 11.405 -6.970 -5.001 1.00 83.06 85 LEU A N 1
ATOM 675 C CA . LEU A 1 85 ? 10.961 -8.282 -4.539 1.00 83.06 85 LEU A CA 1
ATOM 676 C C . LEU A 1 85 ? 10.953 -8.350 -3.007 1.00 83.06 85 LEU A C 1
ATOM 67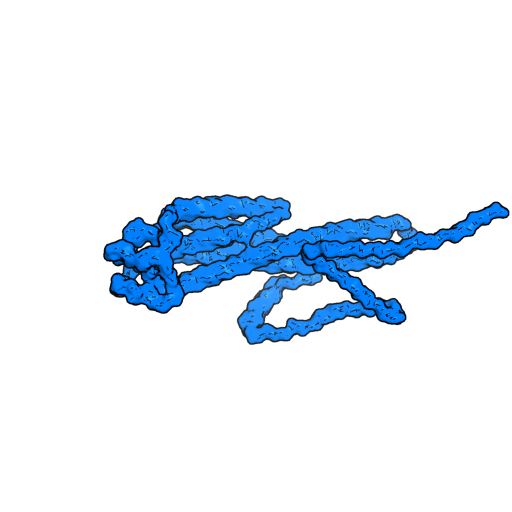8 O O . LEU A 1 85 ? 9.978 -8.804 -2.421 1.00 83.06 85 LEU A O 1
ATOM 682 N N . TRP A 1 86 ? 12.011 -7.859 -2.362 1.00 86.88 86 TRP A N 1
ATOM 683 C CA . TRP A 1 86 ? 12.104 -7.832 -0.906 1.00 86.88 86 TRP A CA 1
ATOM 684 C C . TRP A 1 86 ? 11.019 -6.953 -0.274 1.00 86.88 86 TRP A C 1
ATOM 686 O O . TRP A 1 86 ? 10.328 -7.406 0.631 1.00 86.88 86 TRP A O 1
ATOM 696 N N . ALA A 1 87 ? 10.811 -5.736 -0.787 1.00 87.25 87 ALA A N 1
ATOM 697 C CA . ALA A 1 87 ? 9.774 -4.829 -0.295 1.00 87.25 87 ALA A CA 1
ATOM 698 C C . ALA A 1 87 ? 8.365 -5.424 -0.450 1.00 87.25 87 ALA A C 1
ATOM 700 O O . ALA A 1 87 ? 7.560 -5.330 0.471 1.00 87.25 87 ALA A O 1
ATOM 701 N N . GLN A 1 88 ? 8.091 -6.090 -1.576 1.00 85.75 88 GLN A N 1
ATOM 702 C CA . GLN A 1 88 ? 6.819 -6.774 -1.812 1.00 85.75 88 GLN A CA 1
ATOM 703 C C . GLN A 1 88 ? 6.594 -7.925 -0.820 1.00 85.75 88 GLN A C 1
ATOM 705 O O . GLN A 1 88 ? 5.504 -8.055 -0.272 1.00 85.75 88 GLN A O 1
ATOM 710 N N . TRP A 1 89 ? 7.616 -8.750 -0.565 1.00 87.00 89 TRP A N 1
ATOM 711 C CA . TRP A 1 89 ? 7.519 -9.823 0.430 1.00 87.00 89 TRP A CA 1
ATOM 712 C C . TRP A 1 89 ? 7.326 -9.283 1.843 1.00 87.00 89 TRP A C 1
ATOM 714 O O . TRP A 1 89 ? 6.542 -9.846 2.597 1.00 87.00 89 TRP A O 1
ATOM 724 N N . MET A 1 90 ? 8.005 -8.192 2.197 1.00 88.75 90 MET A N 1
ATOM 725 C CA . MET A 1 90 ? 7.832 -7.554 3.501 1.00 88.75 90 MET A CA 1
ATOM 726 C C . MET A 1 90 ? 6.416 -7.006 3.684 1.00 88.75 90 MET A C 1
ATOM 728 O O . MET A 1 90 ? 5.831 -7.256 4.731 1.00 88.75 90 MET A O 1
ATOM 732 N N . ALA A 1 91 ? 5.848 -6.343 2.670 1.00 89.31 91 ALA A N 1
ATOM 733 C CA . ALA A 1 91 ? 4.456 -5.888 2.707 1.00 89.31 91 ALA A CA 1
ATOM 734 C C . ALA A 1 91 ? 3.491 -7.067 2.926 1.00 89.31 91 ALA A C 1
ATOM 736 O O . ALA A 1 91 ? 2.714 -7.058 3.874 1.00 89.31 91 ALA A O 1
ATOM 737 N N . LEU A 1 92 ? 3.645 -8.146 2.150 1.00 89.25 92 LEU A N 1
ATOM 738 C CA . LEU A 1 92 ? 2.815 -9.347 2.280 1.00 89.25 92 LEU A CA 1
ATOM 739 C C . LEU A 1 92 ? 2.952 -10.027 3.656 1.00 89.25 92 LEU A C 1
ATOM 741 O O . LEU A 1 92 ? 1.974 -10.521 4.211 1.00 89.25 92 LEU A O 1
ATOM 745 N N . ILE A 1 93 ? 4.163 -10.059 4.221 1.00 91.44 93 ILE A N 1
ATOM 746 C CA . ILE A 1 93 ? 4.395 -10.583 5.572 1.00 91.44 93 ILE A CA 1
ATOM 747 C C . ILE A 1 93 ? 3.713 -9.694 6.614 1.00 91.44 93 ILE A C 1
ATOM 749 O O . ILE A 1 93 ? 3.103 -10.230 7.536 1.00 91.44 93 ILE A O 1
ATOM 753 N N . CYS A 1 94 ? 3.793 -8.368 6.484 1.00 92.44 94 CYS A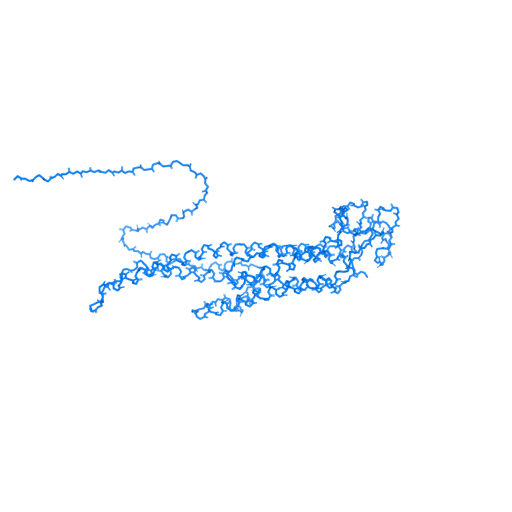 N 1
ATOM 754 C CA . CYS A 1 94 ? 3.095 -7.446 7.376 1.00 92.44 94 CYS A CA 1
ATOM 755 C C . CYS A 1 94 ? 1.578 -7.668 7.326 1.00 92.44 94 CYS A C 1
ATOM 757 O O . CYS A 1 94 ? 0.976 -7.836 8.383 1.00 92.44 94 CYS A O 1
ATOM 759 N N . ASP A 1 95 ? 0.987 -7.785 6.136 1.00 90.62 95 ASP A N 1
ATOM 760 C CA . ASP A 1 95 ? -0.453 -8.028 5.978 1.00 90.62 95 ASP A CA 1
ATOM 761 C C . ASP A 1 95 ? -0.874 -9.388 6.544 1.00 90.62 95 ASP A C 1
ATOM 763 O O . ASP A 1 95 ? -1.895 -9.510 7.223 1.00 90.62 95 ASP A O 1
ATOM 767 N N . PHE A 1 96 ? -0.056 -10.421 6.325 1.00 93.12 96 PHE A N 1
ATOM 768 C CA . PHE A 1 96 ? -0.276 -11.738 6.913 1.00 93.12 96 PHE A CA 1
ATOM 769 C C . PHE A 1 96 ? -0.214 -11.695 8.443 1.00 93.12 96 PHE A C 1
ATOM 771 O O . PHE A 1 96 ? -1.082 -12.254 9.113 1.00 93.12 96 PHE A O 1
ATOM 778 N N . VAL A 1 97 ? 0.787 -11.019 9.015 1.00 93.44 97 VAL A N 1
ATOM 779 C CA . VAL A 1 97 ? 0.906 -10.849 10.468 1.00 93.44 97 VAL A CA 1
ATOM 780 C C . VAL A 1 97 ? -0.280 -10.054 11.008 1.00 93.44 97 VAL A C 1
ATOM 782 O O . VAL A 1 97 ? -0.834 -10.459 12.025 1.00 93.44 97 VAL A O 1
ATOM 785 N N . ALA A 1 98 ? -0.723 -8.996 10.323 1.00 91.75 98 ALA A N 1
ATOM 786 C CA . ALA A 1 98 ? -1.910 -8.227 10.693 1.00 91.75 98 ALA A CA 1
ATOM 787 C C . ALA A 1 98 ? -3.158 -9.121 10.727 1.00 91.75 98 ALA A C 1
ATOM 789 O O . ALA A 1 98 ? -3.889 -9.130 11.716 1.00 91.75 98 ALA A O 1
ATOM 790 N N . ALA A 1 99 ? -3.355 -9.952 9.699 1.00 92.25 99 ALA A N 1
ATOM 791 C CA . ALA A 1 99 ? -4.457 -10.908 9.644 1.00 92.25 99 ALA A CA 1
ATOM 792 C C . ALA A 1 99 ? -4.388 -11.938 10.784 1.00 92.25 99 ALA A C 1
ATOM 794 O O . ALA A 1 99 ? -5.396 -12.219 11.429 1.00 92.25 99 ALA A O 1
ATOM 795 N N . VAL A 1 100 ? -3.209 -12.501 11.064 1.00 92.75 100 VAL A N 1
ATOM 796 C CA . VAL A 1 100 ? -3.029 -13.487 12.143 1.00 92.75 100 VAL A CA 1
ATOM 797 C C . VAL A 1 100 ? -3.251 -12.856 13.513 1.00 92.75 100 VAL A C 1
ATOM 799 O O . VAL A 1 100 ? -3.934 -13.452 14.346 1.00 92.75 100 VAL A O 1
ATOM 802 N N . VAL A 1 101 ? -2.715 -11.656 13.750 1.00 91.19 101 VAL A N 1
ATOM 803 C CA . VAL A 1 101 ? -2.980 -10.887 14.972 1.00 91.19 101 VAL A CA 1
ATOM 804 C C . VAL A 1 101 ? -4.484 -10.689 15.097 1.00 91.19 101 VAL A C 1
ATOM 806 O O . VAL A 1 101 ? -5.051 -11.173 16.067 1.00 91.19 101 VAL A O 1
ATOM 809 N N . ALA A 1 102 ? -5.154 -10.162 14.070 1.00 90.06 102 ALA A N 1
ATOM 810 C CA . ALA A 1 102 ? -6.602 -9.987 14.071 1.00 90.06 102 ALA A CA 1
ATOM 811 C C . ALA A 1 102 ? -7.373 -11.269 14.418 1.00 90.06 102 ALA A C 1
ATOM 813 O O . ALA A 1 102 ? -8.248 -11.237 15.273 1.00 90.06 102 ALA A O 1
ATOM 814 N N . ILE A 1 103 ? -7.043 -12.413 13.810 1.00 91.44 103 ILE A N 1
ATOM 815 C CA . ILE A 1 103 ? -7.728 -13.691 14.080 1.00 91.44 103 ILE A CA 1
ATOM 816 C C . ILE A 1 103 ? -7.497 -14.166 15.517 1.00 91.44 103 ILE A C 1
ATOM 818 O O . ILE A 1 103 ? -8.411 -14.686 16.152 1.00 91.44 103 ILE A O 1
ATOM 822 N N . THR A 1 104 ? -6.265 -14.047 16.010 1.00 91.00 104 THR A N 1
ATOM 823 C CA . THR A 1 104 ? -5.874 -14.605 17.312 1.00 91.00 104 THR A CA 1
ATOM 824 C C . THR A 1 104 ? -6.283 -13.721 18.480 1.00 91.00 104 THR A C 1
ATOM 826 O O . THR A 1 104 ? -6.526 -14.236 19.572 1.00 91.00 104 THR A O 1
ATOM 829 N N . THR A 1 105 ? -6.365 -12.409 18.267 1.00 89.50 105 THR A N 1
ATOM 830 C CA . THR A 1 105 ? -6.649 -11.440 19.323 1.00 89.50 105 THR A CA 1
ATOM 831 C C . THR A 1 105 ? -8.107 -11.000 19.353 1.00 89.50 105 THR A C 1
ATOM 833 O O . THR A 1 105 ? -8.608 -10.679 20.429 1.00 89.50 105 THR A O 1
ATOM 836 N N . PHE A 1 106 ? -8.815 -11.026 18.218 1.00 87.81 106 PHE A N 1
ATOM 837 C CA . PHE A 1 106 ? -10.221 -10.629 18.163 1.00 87.81 106 PHE A CA 1
ATOM 838 C C . PHE A 1 106 ? -11.139 -11.713 18.749 1.00 87.81 106 PHE A C 1
ATOM 840 O O . PHE A 1 106 ? -11.545 -12.670 18.082 1.00 87.81 106 PHE A O 1
ATOM 847 N N . THR A 1 107 ? -11.489 -11.555 20.022 1.00 86.69 107 THR A N 1
ATOM 848 C CA . THR A 1 107 ? -12.421 -12.440 20.728 1.00 86.69 107 THR A CA 1
ATOM 849 C C . THR A 1 107 ? -13.870 -12.011 20.506 1.00 86.69 107 THR A C 1
ATOM 851 O O . THR A 1 107 ? -14.689 -12.823 20.047 1.00 86.69 107 THR A O 1
ATOM 854 N N . ASP A 1 108 ? -14.161 -10.743 20.797 1.00 85.75 108 ASP A N 1
ATOM 855 C CA . ASP A 1 108 ? -15.473 -10.110 20.685 1.00 85.75 108 ASP A CA 1
ATOM 856 C C . ASP A 1 108 ? -15.361 -8.582 20.529 1.00 85.75 108 ASP A C 1
ATOM 858 O O . ASP A 1 108 ? -14.278 -8.013 20.668 1.00 85.75 108 ASP A O 1
ATOM 862 N N . VAL A 1 109 ? -16.488 -7.935 20.226 1.00 85.12 109 VAL A N 1
ATOM 863 C CA . VAL A 1 109 ? -16.626 -6.468 20.277 1.00 85.12 109 VAL A CA 1
ATOM 864 C C . VAL A 1 109 ? -16.945 -6.063 21.715 1.00 85.12 109 VAL A C 1
ATOM 866 O O . VAL A 1 109 ? -17.647 -6.803 22.400 1.00 85.12 109 VAL A O 1
ATOM 869 N N . THR A 1 110 ? -16.479 -4.906 22.185 1.00 84.88 110 THR A N 1
ATOM 870 C CA . THR A 1 110 ? -16.916 -4.400 23.491 1.00 84.88 110 THR A CA 1
ATOM 871 C C . THR A 1 110 ? -18.425 -4.141 23.475 1.00 84.88 110 THR A C 1
ATOM 873 O O . THR A 1 110 ? -18.962 -3.479 22.577 1.00 84.88 110 THR A O 1
ATOM 876 N N . TYR A 1 111 ? -19.113 -4.693 24.474 1.00 83.19 111 TYR A N 1
ATOM 877 C CA . TYR A 1 111 ? -20.539 -4.483 24.699 1.00 83.19 111 TYR A CA 1
ATOM 878 C C . TYR A 1 111 ? -20.719 -3.425 25.781 1.00 83.19 111 TYR A C 1
ATOM 880 O O . TYR A 1 111 ? -20.092 -3.494 26.835 1.00 83.19 111 TYR A O 1
ATOM 888 N N . CYS A 1 112 ? -21.622 -2.485 25.542 1.00 78.19 112 CYS A N 1
ATOM 889 C CA . CYS A 1 112 ? -22.114 -1.552 26.539 1.00 78.19 112 CYS A CA 1
ATOM 890 C C . CYS A 1 112 ? -23.610 -1.821 26.711 1.00 78.19 112 CYS A C 1
ATOM 892 O O . CYS A 1 112 ? -24.352 -1.847 25.733 1.00 78.19 112 CYS A O 1
ATOM 894 N N . CYS A 1 113 ? -24.061 -2.081 27.939 1.00 78.06 113 CYS A N 1
ATOM 895 C CA . CYS A 1 113 ? -25.480 -2.346 28.225 1.00 78.06 113 CYS A CA 1
ATOM 896 C C . CYS A 1 113 ? -26.082 -3.570 27.507 1.00 78.06 113 CYS A C 1
ATOM 898 O O . CYS A 1 113 ? -27.292 -3.651 27.340 1.00 78.06 113 CYS A O 1
ATOM 900 N N . GLY A 1 114 ? -25.258 -4.534 27.083 1.00 81.19 114 GLY A N 1
ATOM 901 C CA . GLY A 1 114 ? -25.711 -5.684 26.289 1.00 81.19 114 GLY A CA 1
ATOM 902 C C . GLY A 1 114 ? -25.753 -5.434 24.778 1.00 81.19 114 GLY A C 1
ATOM 903 O O . GLY A 1 114 ? -25.929 -6.392 24.028 1.00 81.19 114 GLY A O 1
ATOM 904 N N . ASP A 1 115 ? -25.490 -4.204 24.329 1.00 82.31 115 ASP A N 1
ATOM 905 C CA . ASP A 1 115 ? -25.381 -3.844 22.917 1.00 82.31 115 ASP A CA 1
ATOM 906 C C . ASP A 1 115 ? -23.918 -3.621 22.504 1.00 82.31 115 ASP A C 1
ATOM 908 O O . ASP A 1 115 ? -23.142 -3.013 23.244 1.00 82.31 115 ASP A O 1
ATOM 912 N N . PRO A 1 116 ? -23.487 -4.093 21.323 1.00 86.12 116 PRO A N 1
ATOM 913 C CA . PRO A 1 116 ? -22.140 -3.829 20.837 1.00 86.12 116 PRO A CA 1
ATOM 914 C C . PRO A 1 116 ? -21.986 -2.343 20.502 1.00 86.12 116 PRO A C 1
ATOM 916 O O . PRO A 1 116 ? -22.810 -1.770 19.791 1.00 86.12 116 PRO A O 1
ATOM 919 N N . ILE A 1 117 ? -20.883 -1.730 20.931 1.00 82.44 117 ILE A N 1
ATOM 920 C CA . ILE A 1 117 ? -20.620 -0.290 20.736 1.00 82.44 117 ILE A CA 1
ATOM 921 C C . ILE A 1 117 ? -20.624 0.107 19.251 1.00 82.44 117 ILE A C 1
ATOM 923 O O . ILE A 1 117 ? -20.976 1.227 18.889 1.00 82.44 117 ILE A O 1
ATOM 927 N N . LEU A 1 118 ? -20.292 -0.826 18.358 1.00 82.88 118 LEU A N 1
ATOM 928 C CA . LEU A 1 118 ? -20.328 -0.608 16.911 1.00 82.88 118 LEU A CA 1
ATOM 929 C C . LEU A 1 118 ? -21.754 -0.487 16.328 1.00 82.88 118 LEU A C 1
ATOM 931 O O . LEU A 1 118 ? -21.896 -0.051 15.183 1.00 82.88 118 LEU A O 1
ATOM 935 N N . ASN A 1 119 ? -22.820 -0.789 17.087 1.00 82.50 119 ASN A N 1
ATOM 936 C CA . ASN A 1 119 ? -24.215 -0.639 16.633 1.00 82.50 119 ASN A CA 1
ATOM 937 C C . ASN A 1 119 ? -24.642 0.806 16.346 1.00 82.50 119 ASN A C 1
ATOM 939 O O . ASN A 1 119 ? -25.735 1.028 15.831 1.00 82.50 119 ASN A O 1
ATOM 943 N N . ILE A 1 120 ? -23.763 1.779 16.579 1.00 73.38 120 ILE A N 1
ATOM 944 C CA . ILE A 1 120 ? -23.898 3.158 16.108 1.00 73.38 120 ILE A CA 1
ATOM 945 C C . ILE A 1 120 ? -24.294 3.237 14.616 1.00 73.38 120 ILE A C 1
ATOM 947 O O . ILE A 1 120 ? -25.036 4.130 14.213 1.00 73.38 120 ILE A O 1
ATOM 951 N N . ALA A 1 121 ? -23.796 2.321 13.778 1.00 71.44 121 ALA A N 1
ATOM 952 C CA . ALA A 1 121 ? -24.101 2.296 12.343 1.00 71.44 121 ALA A CA 1
ATOM 953 C C . ALA A 1 121 ? -25.300 1.396 11.971 1.00 71.44 121 ALA A C 1
ATOM 955 O O . ALA A 1 121 ? -25.568 1.185 10.786 1.00 71.44 121 ALA A O 1
ATOM 956 N N . GLY A 1 122 ? -26.020 0.869 12.963 1.00 79.00 122 GLY A N 1
ATOM 957 C CA . GLY A 1 122 ? -27.140 -0.056 12.806 1.00 79.00 122 GLY A CA 1
ATOM 958 C C . GLY A 1 122 ? -26.904 -1.402 13.490 1.00 79.00 122 GLY A C 1
ATOM 959 O O . GLY A 1 122 ? -25.789 -1.737 13.887 1.00 79.00 122 GLY A O 1
ATOM 960 N N . THR A 1 123 ? -27.974 -2.192 13.604 1.00 84.62 123 THR A N 1
ATOM 961 C CA . THR A 1 123 ? -27.976 -3.529 14.212 1.00 84.62 123 THR A CA 1
ATOM 962 C C . THR A 1 123 ? -27.317 -4.550 13.287 1.00 84.62 123 THR A C 1
ATOM 964 O O . THR A 1 123 ? -27.967 -5.305 12.562 1.00 84.62 123 THR A O 1
ATOM 967 N N . VAL A 1 124 ? -25.988 -4.556 13.290 1.00 87.38 124 VAL A N 1
ATOM 968 C CA . VAL A 1 124 ? -25.176 -5.484 12.503 1.00 87.38 124 VAL A CA 1
ATOM 969 C C . VAL A 1 124 ? -24.577 -6.524 13.453 1.00 87.38 124 VAL A C 1
ATOM 971 O O . VAL A 1 124 ? -24.093 -6.161 14.524 1.00 87.38 124 VAL A O 1
ATOM 974 N N . PRO A 1 125 ? -24.570 -7.823 13.099 1.00 90.75 125 PRO A N 1
ATOM 975 C CA . PRO A 1 125 ? -23.850 -8.842 13.859 1.00 90.75 125 PRO A CA 1
ATOM 976 C C . PRO A 1 125 ? -22.334 -8.647 13.682 1.00 90.75 125 PRO A C 1
ATOM 978 O O . PRO A 1 125 ? -21.678 -9.325 12.889 1.00 90.75 125 PRO A O 1
ATOM 981 N N . TRP A 1 126 ? -21.778 -7.645 14.371 1.00 88.19 126 TRP A N 1
ATOM 982 C CA . TRP A 1 126 ? -20.407 -7.165 14.185 1.00 88.19 126 TRP A CA 1
ATOM 983 C C . TRP A 1 126 ? -19.365 -8.245 14.433 1.00 88.19 126 TRP A C 1
ATOM 985 O O . TRP A 1 126 ? -18.371 -8.318 13.715 1.00 88.19 126 TRP A O 1
ATOM 995 N N . ARG A 1 127 ? -19.608 -9.125 15.404 1.00 89.38 127 ARG A N 1
ATOM 996 C CA . ARG A 1 127 ? -18.721 -10.243 15.717 1.00 89.38 127 ARG A CA 1
ATOM 997 C C . ARG A 1 127 ? -18.552 -11.180 14.520 1.00 89.38 127 ARG A C 1
ATOM 999 O O . ARG A 1 127 ? -17.428 -11.494 14.127 1.00 89.38 127 ARG A O 1
ATOM 1006 N N . GLU A 1 128 ? -19.660 -11.621 13.935 1.00 92.88 128 GLU A N 1
ATOM 1007 C CA . GLU A 1 128 ? -19.683 -12.492 12.762 1.00 92.88 128 GLU A CA 1
ATOM 1008 C C . GLU A 1 128 ? -19.123 -11.760 11.543 1.00 92.88 128 GLU A C 1
ATOM 1010 O O . GLU A 1 128 ? -18.299 -12.321 10.819 1.00 92.88 128 GLU A O 1
ATOM 1015 N N . MET A 1 129 ? -19.511 -10.497 11.351 1.00 91.94 129 MET A N 1
ATOM 1016 C CA . MET A 1 129 ? -19.045 -9.674 10.239 1.00 91.94 129 MET A CA 1
ATOM 1017 C C . MET A 1 129 ? -17.525 -9.488 10.266 1.00 91.94 129 MET A C 1
ATOM 1019 O O . MET A 1 129 ? -16.881 -9.746 9.253 1.00 91.94 129 MET A O 1
ATOM 1023 N N . ILE A 1 130 ? -16.941 -9.091 11.402 1.00 91.19 130 ILE A N 1
ATOM 1024 C CA . ILE A 1 130 ? -15.492 -8.879 11.536 1.00 91.19 130 ILE A CA 1
ATOM 1025 C C . ILE A 1 130 ? -14.750 -10.196 11.318 1.00 91.19 130 ILE A C 1
ATOM 1027 O O . ILE A 1 130 ? -13.778 -10.221 10.574 1.00 91.19 130 ILE A O 1
ATOM 1031 N N . ARG A 1 131 ? -15.230 -11.319 11.870 1.00 92.25 131 ARG A N 1
ATOM 1032 C CA . ARG A 1 131 ? -14.606 -12.632 11.629 1.00 92.25 131 ARG A CA 1
ATOM 1033 C C . ARG A 1 131 ? -14.627 -13.021 10.153 1.00 92.25 131 ARG A C 1
ATOM 1035 O O . ARG A 1 131 ? -13.594 -13.425 9.624 1.00 92.25 131 ARG A O 1
ATOM 1042 N N . ILE A 1 132 ? -15.774 -12.888 9.482 1.00 93.94 132 ILE A N 1
ATOM 1043 C CA . ILE A 1 132 ? -15.891 -13.153 8.040 1.00 93.94 132 ILE A CA 1
ATOM 1044 C C . ILE A 1 132 ? -14.944 -12.236 7.265 1.00 93.94 132 ILE A C 1
ATOM 1046 O O . ILE A 1 132 ? -14.204 -12.711 6.405 1.00 93.94 132 ILE A O 1
ATOM 1050 N N . LEU A 1 133 ? -14.929 -10.945 7.599 1.00 93.19 133 LEU A N 1
ATOM 1051 C CA . LEU A 1 133 ? -14.087 -9.949 6.951 1.00 93.19 133 LEU A CA 1
ATOM 1052 C C . LEU A 1 133 ? -12.598 -10.280 7.111 1.00 93.19 133 LEU A C 1
ATOM 1054 O O . LEU A 1 133 ? -11.866 -10.213 6.130 1.00 93.19 133 LEU A O 1
ATOM 1058 N N . THR A 1 134 ? -12.160 -10.725 8.290 1.00 92.94 134 THR A N 1
ATOM 1059 C CA . THR A 1 134 ? -10.775 -11.145 8.536 1.00 92.94 134 THR A CA 1
ATOM 1060 C C . THR A 1 134 ? -10.398 -12.411 7.760 1.00 92.94 134 THR A C 1
ATOM 1062 O O . THR A 1 134 ? -9.284 -12.505 7.246 1.00 92.94 134 THR A O 1
ATOM 1065 N N . TYR A 1 135 ? -11.307 -13.380 7.596 1.00 94.56 135 TYR A N 1
ATOM 1066 C CA . TYR A 1 135 ? -11.043 -14.543 6.736 1.00 94.56 135 TYR A CA 1
ATOM 1067 C C . TYR A 1 135 ? -10.976 -14.170 5.252 1.00 94.56 135 TYR A C 1
ATOM 1069 O O . TYR A 1 135 ? -10.117 -14.677 4.530 1.00 94.56 135 TYR A O 1
ATOM 1077 N N . VAL A 1 136 ? -11.852 -13.269 4.797 1.00 93.50 136 VAL A N 1
ATOM 1078 C CA . VAL A 1 136 ? -11.804 -12.720 3.434 1.00 93.50 136 VAL A CA 1
ATOM 1079 C C . VAL A 1 136 ? -10.497 -11.959 3.218 1.00 93.50 136 VAL A C 1
ATOM 1081 O O . VAL A 1 136 ? -9.842 -12.173 2.201 1.00 93.50 136 VAL A O 1
ATOM 1084 N N . TYR A 1 137 ? -10.084 -11.143 4.189 1.00 92.44 137 TYR A N 1
ATOM 1085 C CA . TYR A 1 137 ? -8.810 -10.428 4.194 1.00 92.44 137 TYR A CA 1
ATOM 1086 C C . TYR A 1 137 ? -7.628 -11.388 4.055 1.00 92.44 137 TYR A C 1
ATOM 1088 O O . TYR A 1 137 ? -6.833 -11.261 3.130 1.00 92.44 137 TYR A O 1
ATOM 1096 N N . LEU A 1 138 ? -7.567 -12.433 4.885 1.00 93.69 138 LEU A N 1
ATOM 1097 C CA . LEU A 1 138 ? -6.525 -13.454 4.786 1.00 93.69 138 LEU A CA 1
ATOM 1098 C C . LEU A 1 138 ? -6.524 -14.148 3.409 1.00 93.69 138 LEU A C 1
ATOM 1100 O O . LEU A 1 138 ? -5.464 -14.395 2.835 1.00 93.69 138 LEU A O 1
ATOM 1104 N N . GLY A 1 139 ? -7.703 -14.437 2.852 1.00 93.25 139 GLY A N 1
ATOM 1105 C CA . GLY A 1 139 ? -7.838 -14.970 1.495 1.00 93.25 139 GLY A CA 1
ATOM 1106 C C . GLY A 1 139 ? -7.299 -14.021 0.417 1.00 93.25 139 GLY A C 1
ATOM 1107 O O . GLY A 1 139 ? -6.642 -14.478 -0.519 1.00 93.25 139 GLY A O 1
ATOM 1108 N N . LEU A 1 140 ? -7.528 -12.712 0.558 1.00 90.88 140 LEU A N 1
ATOM 1109 C CA . LEU A 1 140 ? -6.988 -11.675 -0.329 1.00 90.88 140 LEU A CA 1
ATOM 1110 C C . LEU A 1 140 ? -5.462 -11.585 -0.240 1.00 90.88 140 LEU A C 1
ATOM 1112 O O . LEU A 1 140 ? -4.811 -11.573 -1.284 1.00 90.88 140 LEU A O 1
ATOM 1116 N N . VAL A 1 141 ? -4.893 -11.653 0.967 1.00 90.12 141 VAL A N 1
ATOM 1117 C CA . VAL A 1 141 ? -3.436 -11.724 1.176 1.00 90.12 141 VAL A CA 1
ATOM 1118 C C . VAL A 1 141 ? -2.837 -12.935 0.450 1.00 90.12 141 VAL A C 1
ATOM 1120 O O . VAL A 1 141 ? -1.834 -12.813 -0.253 1.00 90.12 141 VAL A O 1
ATOM 1123 N N . PHE A 1 142 ? -3.466 -14.113 0.533 1.00 90.06 142 PHE A N 1
ATOM 1124 C CA . PHE A 1 142 ? -2.997 -15.288 -0.214 1.00 90.06 142 PHE A CA 1
ATOM 1125 C C . PHE A 1 142 ? -3.156 -15.141 -1.730 1.00 90.06 142 PHE A C 1
ATOM 1127 O O . PHE A 1 142 ? -2.276 -15.572 -2.480 1.00 90.06 142 PHE A O 1
ATOM 1134 N N . MET A 1 143 ? -4.242 -14.521 -2.197 1.00 87.31 143 MET A N 1
ATOM 1135 C CA . MET A 1 143 ? -4.410 -14.212 -3.618 1.00 87.31 143 MET A CA 1
ATOM 1136 C C . MET A 1 143 ? -3.333 -13.248 -4.127 1.00 87.31 143 MET A C 1
ATOM 1138 O O . MET A 1 143 ? -2.955 -13.346 -5.293 1.00 87.31 143 MET A O 1
ATOM 1142 N N . GLU A 1 144 ? -2.780 -12.382 -3.274 1.00 84.00 144 GLU A N 1
ATOM 1143 C CA . GLU A 1 144 ? -1.669 -11.495 -3.626 1.00 84.00 144 GLU A CA 1
ATOM 1144 C C . GLU A 1 144 ? -0.331 -12.233 -3.800 1.00 84.00 144 GLU A C 1
ATOM 1146 O O . GLU A 1 144 ? 0.515 -11.794 -4.578 1.00 84.00 144 GLU A O 1
ATOM 1151 N N . VAL A 1 145 ? -0.148 -13.421 -3.214 1.00 83.31 145 VAL A N 1
ATOM 1152 C CA . VAL A 1 145 ? 1.055 -14.242 -3.463 1.00 83.31 145 VAL A CA 1
ATOM 1153 C C . VAL A 1 145 ? 1.169 -14.631 -4.943 1.00 83.31 145 VAL A C 1
ATOM 1155 O O . VAL A 1 145 ? 2.269 -14.679 -5.500 1.00 83.31 145 VAL A O 1
ATOM 1158 N N . TYR A 1 146 ? 0.040 -14.875 -5.616 1.00 76.81 146 TYR A N 1
ATOM 1159 C CA . TYR A 1 146 ? 0.017 -15.294 -7.018 1.00 76.81 146 TYR A CA 1
ATOM 1160 C C . TYR A 1 146 ? 0.682 -14.281 -7.977 1.00 76.81 146 TYR A C 1
ATOM 1162 O O . TYR A 1 146 ? 1.621 -14.672 -8.684 1.00 76.81 146 TYR A O 1
ATOM 1170 N N . PRO A 1 147 ? 0.290 -12.989 -8.015 1.00 69.56 147 PRO A N 1
ATOM 1171 C CA . PRO A 1 147 ? 0.955 -12.004 -8.860 1.00 69.56 147 PRO A CA 1
ATOM 1172 C C . PRO A 1 147 ? 2.417 -11.761 -8.465 1.00 69.56 147 PRO A C 1
ATOM 1174 O O . PRO A 1 147 ? 3.231 -11.523 -9.360 1.00 69.56 147 PRO A O 1
ATOM 1177 N N . VAL A 1 148 ? 2.787 -11.892 -7.183 1.00 69.56 148 VAL A N 1
ATOM 1178 C CA . VAL A 1 148 ? 4.191 -11.776 -6.733 1.00 69.56 148 VAL A CA 1
ATOM 1179 C C . VAL A 1 148 ? 5.071 -12.855 -7.367 1.00 69.56 148 VAL A C 1
ATOM 1181 O O . VAL A 1 148 ? 6.186 -12.569 -7.806 1.00 69.56 148 VAL A O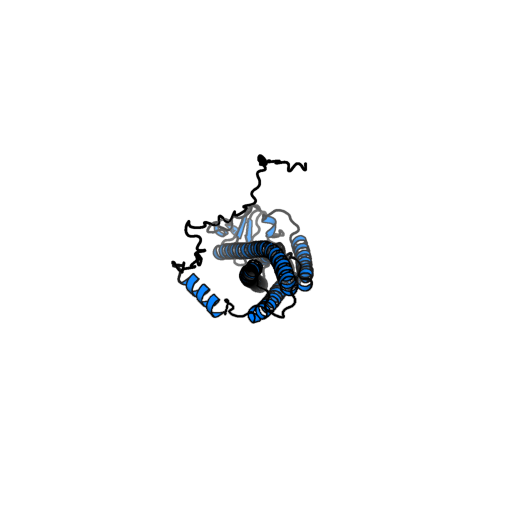 1
ATOM 1184 N N . VAL A 1 149 ? 4.559 -14.082 -7.481 1.00 71.06 149 VAL A N 1
ATOM 1185 C CA . VAL A 1 149 ? 5.292 -15.206 -8.077 1.00 71.06 149 VAL A CA 1
ATOM 1186 C C . VAL A 1 149 ? 5.260 -15.163 -9.610 1.00 71.06 149 VAL A C 1
ATOM 1188 O O . VAL A 1 149 ? 6.278 -15.428 -10.250 1.00 71.06 149 VAL A O 1
ATOM 1191 N N . GLN A 1 150 ? 4.122 -14.809 -10.220 1.00 69.75 150 GLN A N 1
ATOM 1192 C CA . GLN A 1 150 ? 3.929 -14.900 -11.677 1.00 69.75 150 GLN A CA 1
ATOM 1193 C C . GLN A 1 150 ? 4.100 -13.582 -12.454 1.00 69.75 150 GLN A C 1
ATOM 1195 O O . GLN A 1 150 ? 3.868 -13.564 -13.660 1.00 69.75 150 GLN A O 1
ATOM 1200 N N . LYS A 1 151 ? 4.568 -12.496 -11.817 1.00 63.66 151 LYS A N 1
ATOM 1201 C CA . LYS A 1 151 ? 4.656 -11.144 -12.420 1.00 63.66 151 LYS A CA 1
ATOM 1202 C C . LYS A 1 151 ? 3.285 -10.589 -12.853 1.00 63.66 151 LYS A C 1
ATOM 1204 O O . LYS A 1 151 ? 3.178 -9.940 -13.891 1.00 63.66 151 LYS A O 1
ATOM 1209 N N . GLY A 1 152 ? 2.241 -10.877 -12.080 1.00 58.81 152 GLY A N 1
ATOM 1210 C CA . GLY A 1 152 ? 0.880 -10.397 -12.335 1.00 58.81 152 GLY A CA 1
ATOM 1211 C C . GLY A 1 152 ? 0.627 -8.976 -11.818 1.00 58.81 152 GLY A C 1
ATOM 1212 O O . GLY A 1 152 ? 1.472 -8.380 -11.149 1.00 58.81 152 GLY A O 1
ATOM 1213 N N . LEU A 1 153 ? -0.562 -8.442 -12.113 1.00 55.12 153 LEU A N 1
ATOM 1214 C CA . LEU A 1 153 ? -1.053 -7.197 -11.513 1.00 55.12 153 LEU A CA 1
ATOM 1215 C C . LEU A 1 153 ? -1.289 -7.413 -10.004 1.00 55.12 153 LEU A C 1
ATOM 1217 O O . LEU A 1 153 ? -1.971 -8.375 -9.645 1.00 55.12 153 LEU A O 1
ATOM 1221 N N . PRO A 1 154 ? -0.763 -6.552 -9.117 1.00 60.28 154 PRO A N 1
ATOM 1222 C CA . PRO A 1 154 ? -1.051 -6.629 -7.695 1.00 60.28 154 PRO A CA 1
ATOM 1223 C C . PRO A 1 154 ? -2.512 -6.233 -7.460 1.00 60.28 154 PRO A C 1
ATOM 1225 O O . PRO A 1 154 ? -2.951 -5.158 -7.864 1.00 60.28 154 PRO A O 1
ATOM 1228 N N . VAL A 1 155 ? -3.266 -7.099 -6.783 1.00 60.59 155 VAL A N 1
ATOM 1229 C CA . VAL A 1 155 ? -4.677 -6.877 -6.394 1.00 60.59 155 VAL A CA 1
ATOM 1230 C C . VAL A 1 155 ? -4.772 -5.980 -5.137 1.00 60.59 155 VAL A C 1
ATOM 1232 O O . VAL A 1 155 ? -5.818 -5.840 -4.509 1.00 60.59 155 VAL A O 1
ATOM 1235 N N . ASN A 1 156 ? -3.681 -5.297 -4.791 1.00 63.50 156 ASN A N 1
ATOM 1236 C CA . ASN A 1 156 ? -3.434 -4.671 -3.494 1.00 63.50 156 ASN A CA 1
ATOM 1237 C C . ASN A 1 156 ? -4.113 -3.297 -3.284 1.00 63.50 156 ASN A C 1
ATOM 1239 O O . ASN A 1 156 ? -3.602 -2.418 -2.605 1.00 63.50 156 ASN A O 1
ATOM 1243 N N . VAL A 1 157 ? -5.263 -3.046 -3.914 1.00 66.88 157 VAL A N 1
ATOM 1244 C CA . VAL A 1 157 ? -6.031 -1.809 -3.650 1.00 66.88 157 VAL A CA 1
ATOM 1245 C C . VAL A 1 157 ? -7.093 -2.040 -2.573 1.00 66.88 157 VAL A C 1
ATOM 1247 O O . VAL A 1 157 ? -7.459 -1.117 -1.853 1.00 66.88 157 VAL A O 1
ATOM 1250 N N . ILE A 1 158 ? -7.596 -3.271 -2.447 1.00 76.00 158 ILE A N 1
ATOM 1251 C CA . ILE A 1 158 ? -8.706 -3.602 -1.539 1.00 76.00 158 ILE A CA 1
ATOM 1252 C C . ILE A 1 158 ? -8.197 -4.028 -0.158 1.00 76.00 158 ILE A C 1
ATOM 1254 O O . ILE A 1 158 ? -8.854 -3.741 0.843 1.00 76.00 158 ILE A O 1
ATOM 1258 N N . ASN A 1 159 ? -7.031 -4.680 -0.108 1.00 80.69 159 ASN A N 1
ATOM 1259 C CA . ASN A 1 159 ? -6.440 -5.217 1.118 1.00 80.69 159 ASN A CA 1
ATOM 1260 C C . ASN A 1 159 ? -6.383 -4.171 2.249 1.00 80.69 159 ASN A C 1
ATOM 1262 O O . ASN A 1 159 ? -6.965 -4.396 3.310 1.00 80.69 159 ASN A O 1
ATOM 1266 N N . PRO A 1 160 ? -5.844 -2.968 2.006 1.00 78.12 160 PRO A N 1
ATOM 1267 C CA . PRO A 1 160 ? -5.630 -2.004 3.078 1.00 78.12 160 PRO A CA 1
ATOM 1268 C C . PRO A 1 160 ? -6.928 -1.437 3.658 1.00 78.12 160 PRO A C 1
ATOM 1270 O O . PRO A 1 160 ? -7.028 -1.207 4.857 1.00 78.12 160 PRO A O 1
ATOM 1273 N N . VAL A 1 161 ? -7.961 -1.234 2.829 1.00 84.56 161 VAL A N 1
ATOM 1274 C CA . VAL A 1 161 ? -9.273 -0.751 3.301 1.00 84.56 161 VAL A CA 1
ATOM 1275 C C . VAL A 1 161 ? -9.861 -1.733 4.307 1.00 84.56 161 VAL A C 1
ATOM 1277 O O . VAL A 1 161 ? -10.397 -1.335 5.344 1.00 84.56 161 VAL A O 1
ATOM 1280 N N . ILE A 1 162 ? -9.742 -3.024 4.003 1.00 89.56 162 ILE A N 1
ATOM 1281 C CA . ILE A 1 162 ? -10.221 -4.089 4.872 1.00 89.56 162 ILE A CA 1
ATOM 1282 C C . ILE A 1 162 ? -9.359 -4.170 6.141 1.00 89.56 162 ILE A C 1
ATOM 1284 O O . ILE A 1 162 ? -9.925 -4.184 7.234 1.00 89.56 162 ILE A O 1
ATOM 1288 N N . GLY A 1 163 ? -8.027 -4.131 6.015 1.00 87.94 163 GLY A N 1
ATOM 1289 C CA . GLY A 1 163 ? -7.090 -4.118 7.147 1.00 87.94 163 GLY A CA 1
ATOM 1290 C C . GLY A 1 163 ? -7.345 -2.961 8.119 1.00 87.94 163 GLY A C 1
ATOM 1291 O O . GLY A 1 163 ? -7.540 -3.174 9.319 1.00 87.94 163 GLY A O 1
ATOM 1292 N N . PHE A 1 164 ? -7.512 -1.738 7.605 1.00 88.06 164 PHE A N 1
ATOM 1293 C CA . PHE A 1 164 ? -7.872 -0.571 8.416 1.00 88.06 164 PHE A CA 1
ATOM 1294 C C . PHE A 1 164 ? -9.255 -0.685 9.054 1.00 88.06 164 PHE A C 1
ATOM 1296 O O . PHE A 1 164 ? -9.427 -0.251 10.190 1.00 88.06 164 PHE A O 1
ATOM 1303 N N . THR A 1 165 ? -10.236 -1.276 8.368 1.00 89.00 165 THR A N 1
ATOM 1304 C CA . THR A 1 165 ? -11.572 -1.503 8.947 1.00 89.00 165 THR A CA 1
ATOM 1305 C C . THR A 1 165 ? -11.497 -2.473 10.127 1.00 89.00 165 THR A C 1
ATOM 1307 O O . THR A 1 165 ? -12.091 -2.221 11.175 1.00 89.00 165 THR A O 1
ATOM 1310 N N . ILE A 1 166 ? -10.725 -3.554 9.989 1.00 89.94 166 ILE A N 1
ATOM 1311 C CA . ILE A 1 166 ? -10.482 -4.532 11.058 1.00 89.94 166 ILE A CA 1
ATOM 1312 C C . ILE A 1 166 ? -9.724 -3.878 12.223 1.00 89.94 166 ILE A C 1
ATOM 1314 O O . ILE A 1 166 ? -10.100 -4.043 13.381 1.00 89.94 166 ILE A O 1
ATOM 1318 N N . THR A 1 167 ? -8.689 -3.093 11.925 1.00 89.75 167 THR A N 1
ATOM 1319 C CA . THR A 1 167 ? -7.897 -2.362 12.926 1.00 89.75 167 THR A CA 1
ATOM 1320 C C . THR A 1 167 ? -8.736 -1.335 13.675 1.00 89.75 167 THR A C 1
ATOM 1322 O O . THR A 1 167 ? -8.632 -1.211 14.894 1.00 89.75 167 THR A O 1
ATOM 1325 N N . PHE A 1 168 ? -9.620 -0.633 12.967 1.00 87.38 168 PHE A N 1
ATOM 1326 C CA . PHE A 1 168 ? -10.578 0.281 13.569 1.00 87.38 168 PHE A CA 1
ATOM 1327 C C . PHE A 1 168 ? -11.585 -0.454 14.458 1.00 87.38 168 PHE A C 1
ATOM 1329 O O . PHE A 1 168 ? -11.872 0.003 15.557 1.00 87.38 168 PHE A O 1
ATOM 1336 N N . ALA A 1 169 ? -12.072 -1.625 14.051 1.00 87.25 169 ALA A N 1
ATOM 1337 C CA . ALA A 1 169 ? -12.924 -2.435 14.915 1.00 87.25 169 ALA A CA 1
ATOM 1338 C C . ALA A 1 169 ? -12.183 -2.908 16.180 1.00 87.25 169 ALA A C 1
ATOM 1340 O O . ALA A 1 169 ? -12.750 -2.889 17.269 1.00 87.25 169 ALA A O 1
ATOM 1341 N N . MET A 1 170 ? -10.897 -3.257 16.060 1.00 86.12 170 MET A N 1
ATOM 1342 C CA . MET A 1 170 ? -10.045 -3.603 17.203 1.00 86.12 170 MET A CA 1
ATOM 1343 C C . MET A 1 170 ? -9.737 -2.425 18.130 1.00 86.12 170 MET A C 1
ATOM 1345 O O . MET A 1 170 ? -9.400 -2.656 19.286 1.00 86.12 170 MET A O 1
ATOM 1349 N N . PHE A 1 171 ? -9.875 -1.177 17.680 1.00 86.62 171 PHE A N 1
ATOM 1350 C CA . PHE A 1 171 ? -9.788 -0.023 18.579 1.00 86.62 171 PHE A CA 1
ATOM 1351 C C . PHE A 1 171 ? -10.912 -0.025 19.629 1.00 86.62 171 PHE A C 1
ATOM 1353 O O . PHE A 1 171 ? -10.710 0.454 20.741 1.00 86.62 171 PHE A O 1
ATOM 1360 N N . PHE A 1 172 ? -12.069 -0.606 19.298 1.00 84.12 172 PHE A N 1
ATOM 1361 C CA . PHE A 1 172 ? -13.173 -0.843 20.232 1.00 84.12 172 PHE A CA 1
ATOM 1362 C C . PHE A 1 172 ? -13.075 -2.200 20.937 1.00 84.12 172 PHE A C 1
ATOM 1364 O O . PHE A 1 172 ? -14.078 -2.680 21.447 1.00 84.12 172 PHE A O 1
ATOM 1371 N N . SER A 1 173 ? -11.908 -2.849 20.917 1.00 79.44 173 SER A N 1
ATOM 1372 C CA . SER A 1 173 ? -11.594 -3.966 21.807 1.00 79.44 173 SER A CA 1
ATOM 1373 C C . SER A 1 173 ? -10.800 -3.408 22.985 1.00 79.44 173 SER A C 1
ATOM 1375 O O . SER A 1 173 ? -9.837 -2.667 22.789 1.00 79.44 173 SER A O 1
ATOM 1377 N N . ASP A 1 174 ? -11.169 -3.780 24.209 1.00 67.69 174 ASP A N 1
ATOM 1378 C CA . ASP A 1 174 ? -10.686 -3.194 25.475 1.00 67.69 174 ASP A CA 1
ATOM 1379 C C . ASP A 1 174 ? -9.178 -3.374 25.763 1.00 67.69 174 ASP A C 1
ATOM 1381 O O . ASP A 1 174 ? -8.681 -3.088 26.852 1.00 67.69 174 ASP A O 1
ATOM 1385 N N . THR A 1 175 ? -8.394 -3.861 24.805 1.00 83.75 175 THR A N 1
ATOM 1386 C CA . THR A 1 175 ? -7.001 -4.254 25.014 1.00 83.75 175 THR A CA 1
ATOM 1387 C C . THR A 1 175 ? -6.023 -3.332 24.283 1.00 83.75 175 THR A C 1
ATOM 1389 O O . THR A 1 175 ? -5.607 -3.574 23.148 1.00 83.75 175 THR A O 1
ATOM 1392 N N . LEU A 1 176 ? -5.530 -2.315 25.001 1.00 85.88 176 LEU A N 1
ATOM 1393 C CA . LEU A 1 176 ? -4.543 -1.342 24.496 1.00 85.88 176 LEU A CA 1
ATOM 1394 C C . LEU A 1 176 ? -3.342 -1.997 23.800 1.00 85.88 176 LEU A C 1
ATOM 1396 O O . LEU A 1 176 ? -2.874 -1.527 22.766 1.00 85.88 176 LEU A O 1
ATOM 1400 N N . ARG A 1 177 ? -2.836 -3.105 24.357 1.00 87.12 177 ARG A N 1
ATOM 1401 C CA . ARG A 1 177 ? -1.678 -3.826 23.802 1.00 87.12 177 ARG A CA 1
ATOM 1402 C C . ARG A 1 177 ? -1.963 -4.425 22.424 1.00 87.12 177 ARG A C 1
ATOM 1404 O O . ARG A 1 177 ? -1.074 -4.407 21.573 1.00 87.12 177 ARG A O 1
ATOM 1411 N N . GLN A 1 178 ? -3.165 -4.963 22.214 1.00 85.94 178 GLN A N 1
ATOM 1412 C CA . GLN A 1 178 ? -3.557 -5.557 20.933 1.00 85.94 178 GLN A CA 1
ATOM 1413 C C . GLN A 1 178 ? -3.755 -4.459 19.892 1.00 85.94 178 GLN A C 1
ATOM 1415 O O . GLN A 1 178 ? -3.150 -4.527 18.825 1.00 85.94 178 GLN A O 1
ATOM 1420 N N . ALA A 1 179 ? -4.492 -3.401 20.248 1.00 86.38 179 ALA A N 1
ATOM 1421 C CA . ALA A 1 179 ? -4.690 -2.246 19.381 1.00 86.38 179 ALA A CA 1
ATOM 1422 C C . ALA A 1 179 ? -3.354 -1.609 18.966 1.00 86.38 179 ALA A C 1
ATOM 1424 O O . ALA A 1 179 ? -3.120 -1.384 17.781 1.00 86.38 179 ALA A O 1
ATOM 1425 N N . LEU A 1 180 ? -2.434 -1.393 19.914 1.00 88.81 180 LEU A N 1
ATOM 1426 C CA . LEU A 1 180 ? -1.107 -0.846 19.625 1.00 88.81 180 LEU A CA 1
ATOM 1427 C C . LEU A 1 180 ? -0.302 -1.754 18.686 1.00 88.81 180 LEU A C 1
ATOM 1429 O O . LEU A 1 180 ? 0.349 -1.264 17.766 1.00 88.81 180 LEU A O 1
ATOM 1433 N N . THR A 1 181 ? -0.346 -3.070 18.905 1.00 89.94 181 THR A N 1
ATOM 1434 C CA . THR A 1 181 ? 0.365 -4.040 18.061 1.00 89.94 181 THR A CA 1
ATOM 1435 C C . THR A 1 181 ? -0.190 -4.024 16.641 1.00 89.94 181 THR A C 1
ATOM 1437 O O . THR A 1 181 ? 0.588 -3.944 15.693 1.00 89.94 181 THR A O 1
ATOM 1440 N N . MET A 1 182 ? -1.516 -4.019 16.489 1.00 89.94 182 MET A N 1
ATOM 1441 C CA . MET A 1 182 ? -2.167 -3.924 15.184 1.00 89.94 182 MET A CA 1
ATOM 1442 C C . MET A 1 182 ? -1.769 -2.632 14.463 1.00 89.94 182 MET A C 1
ATOM 1444 O O . MET A 1 182 ? -1.337 -2.672 13.316 1.00 89.94 182 MET A O 1
ATOM 1448 N N . TRP A 1 183 ? -1.782 -1.497 15.167 1.00 90.38 183 TRP A N 1
ATOM 1449 C CA . TRP A 1 183 ? -1.355 -0.211 14.616 1.00 90.38 183 TRP A CA 1
ATOM 1450 C C . TRP A 1 183 ? 0.099 -0.188 14.154 1.00 90.38 183 TRP A C 1
ATOM 1452 O O . TRP A 1 183 ? 0.397 0.394 13.110 1.00 90.38 183 TRP A O 1
ATOM 1462 N N . ILE A 1 184 ? 1.011 -0.805 14.909 1.00 90.94 184 ILE A N 1
ATOM 1463 C CA . ILE A 1 184 ? 2.423 -0.905 14.521 1.00 90.94 184 ILE A CA 1
ATOM 1464 C C . ILE A 1 184 ? 2.562 -1.732 13.241 1.00 90.94 184 ILE A C 1
ATOM 1466 O O . ILE A 1 184 ? 3.288 -1.323 12.334 1.00 90.94 184 ILE A O 1
ATOM 1470 N N . VAL A 1 185 ? 1.869 -2.871 13.159 1.00 91.81 185 VAL A N 1
ATOM 1471 C CA . VAL A 1 185 ? 1.937 -3.765 11.995 1.00 91.81 185 VAL A CA 1
ATOM 1472 C C . VAL A 1 185 ? 1.341 -3.096 10.754 1.00 91.81 185 VAL A C 1
ATOM 1474 O O . VAL A 1 185 ? 2.003 -3.062 9.721 1.00 91.81 185 VAL A O 1
ATOM 1477 N N . GLU A 1 186 ? 0.160 -2.488 10.864 1.00 89.88 186 GLU A N 1
ATOM 1478 C CA . GLU A 1 186 ? -0.489 -1.752 9.769 1.00 89.88 186 GLU A CA 1
ATOM 1479 C C . GLU A 1 186 ? 0.353 -0.554 9.311 1.00 89.88 186 GLU A C 1
ATOM 1481 O O . GLU A 1 186 ? 0.580 -0.349 8.120 1.00 89.88 186 GLU A O 1
ATOM 1486 N N . SER A 1 187 ? 0.920 0.215 10.248 1.00 90.44 187 SER A N 1
ATOM 1487 C CA . SER A 1 187 ? 1.818 1.325 9.898 1.00 90.44 187 SER A CA 1
ATOM 1488 C C . SER A 1 187 ? 3.058 0.830 9.149 1.00 90.44 187 SER A C 1
ATOM 1490 O O . SER A 1 187 ? 3.507 1.471 8.197 1.00 90.44 187 SER A O 1
ATOM 1492 N N . ALA A 1 188 ? 3.612 -0.317 9.553 1.00 91.19 188 ALA A N 1
ATOM 1493 C CA . ALA A 1 188 ? 4.733 -0.938 8.860 1.00 91.19 188 ALA A CA 1
ATOM 1494 C C . ALA A 1 188 ? 4.346 -1.418 7.450 1.00 91.19 188 ALA A C 1
ATOM 1496 O O . ALA A 1 188 ? 5.134 -1.216 6.522 1.00 91.19 188 ALA A O 1
ATOM 1497 N N . ALA A 1 189 ? 3.144 -1.978 7.272 1.00 90.69 189 ALA A N 1
ATOM 1498 C CA . ALA A 1 189 ? 2.609 -2.367 5.966 1.00 90.69 189 ALA A CA 1
ATOM 1499 C C . ALA A 1 189 ? 2.516 -1.155 5.023 1.00 90.69 189 ALA A C 1
ATOM 1501 O O . ALA A 1 189 ? 3.131 -1.158 3.955 1.00 90.69 189 ALA A O 1
ATOM 1502 N N . VAL A 1 190 ? 1.892 -0.058 5.474 1.00 90.19 190 VAL A N 1
ATOM 1503 C CA . VAL A 1 190 ? 1.773 1.191 4.697 1.00 90.19 190 VAL A CA 1
ATOM 1504 C C . VAL A 1 190 ? 3.142 1.763 4.315 1.00 90.19 190 VAL A C 1
ATOM 1506 O O . VAL A 1 190 ? 3.340 2.238 3.192 1.00 90.19 190 VAL A O 1
ATOM 1509 N N . ILE A 1 191 ? 4.125 1.707 5.219 1.00 90.69 191 ILE A N 1
ATOM 1510 C CA . ILE A 1 191 ? 5.497 2.140 4.915 1.00 90.69 191 ILE A CA 1
ATOM 1511 C C . ILE A 1 191 ? 6.128 1.243 3.841 1.00 90.69 191 ILE A C 1
ATOM 1513 O O . ILE A 1 191 ? 6.769 1.762 2.923 1.00 90.69 191 ILE A O 1
ATOM 1517 N N . CYS A 1 192 ? 5.952 -0.079 3.920 1.00 90.06 192 CYS A N 1
ATOM 1518 C CA . CYS A 1 192 ? 6.478 -1.014 2.923 1.00 90.06 192 CYS A CA 1
ATOM 1519 C C . CYS A 1 192 ? 5.870 -0.767 1.538 1.00 90.06 192 CYS A C 1
ATOM 1521 O O . CYS A 1 192 ? 6.604 -0.701 0.549 1.00 90.06 192 CYS A O 1
ATOM 1523 N N . GLU A 1 193 ? 4.559 -0.547 1.460 1.00 89.06 193 GLU A N 1
ATOM 1524 C CA . GLU A 1 193 ? 3.870 -0.195 0.216 1.00 89.06 193 GLU A CA 1
ATOM 1525 C C . GLU A 1 193 ? 4.341 1.145 -0.349 1.00 89.06 193 GLU A C 1
ATOM 1527 O O . GLU A 1 193 ? 4.579 1.269 -1.553 1.00 89.06 193 GLU A O 1
ATOM 1532 N N . TYR A 1 194 ? 4.543 2.149 0.508 1.00 91.44 194 TYR A N 1
ATOM 1533 C CA . TYR A 1 194 ? 5.102 3.428 0.085 1.00 91.44 194 TYR A CA 1
ATOM 1534 C C . TYR A 1 194 ? 6.509 3.258 -0.500 1.00 91.44 194 TYR A C 1
ATOM 1536 O O . TYR A 1 194 ? 6.814 3.797 -1.569 1.00 91.44 194 TYR A O 1
ATOM 1544 N N . VAL A 1 195 ? 7.370 2.469 0.151 1.00 90.62 195 VAL A N 1
ATOM 1545 C CA . VAL A 1 195 ? 8.702 2.136 -0.375 1.00 90.62 195 VAL A CA 1
ATOM 1546 C C . VAL A 1 195 ? 8.582 1.426 -1.723 1.00 90.62 195 VAL A C 1
ATOM 1548 O O . VAL A 1 195 ? 9.269 1.810 -2.673 1.00 90.62 195 VAL A O 1
ATOM 1551 N N . LEU A 1 196 ? 7.681 0.451 -1.851 1.00 89.69 196 LEU A N 1
ATOM 1552 C CA . LEU A 1 196 ? 7.435 -0.268 -3.098 1.00 89.69 196 LEU A CA 1
ATOM 1553 C C . LEU A 1 196 ? 6.996 0.673 -4.229 1.00 89.69 196 LEU A C 1
ATOM 1555 O O . LEU A 1 196 ? 7.576 0.642 -5.318 1.00 89.69 196 LEU A O 1
ATOM 1559 N N . TYR A 1 197 ? 6.039 1.561 -3.961 1.00 91.25 197 TYR A N 1
ATOM 1560 C CA . TYR A 1 197 ? 5.585 2.585 -4.899 1.00 91.25 197 TYR A CA 1
ATOM 1561 C C . TYR A 1 197 ? 6.745 3.477 -5.367 1.00 91.25 197 TYR A C 1
ATOM 1563 O O . TYR A 1 197 ? 6.938 3.690 -6.568 1.00 91.25 197 TYR A O 1
ATOM 1571 N N . ARG A 1 198 ? 7.593 3.941 -4.442 1.00 91.31 198 ARG A N 1
ATOM 1572 C CA . ARG A 1 198 ? 8.767 4.767 -4.771 1.00 91.31 198 ARG A CA 1
ATOM 1573 C C . ARG A 1 198 ? 9.794 4.015 -5.617 1.00 91.31 198 ARG A C 1
ATOM 1575 O O . ARG A 1 198 ? 10.328 4.583 -6.575 1.00 91.31 198 ARG A O 1
ATOM 1582 N N . LEU A 1 199 ? 10.061 2.747 -5.307 1.00 90.06 199 LEU A N 1
ATOM 1583 C CA . LEU A 1 199 ? 10.954 1.902 -6.104 1.00 90.06 199 LEU A CA 1
ATOM 1584 C C . LEU A 1 199 ? 10.387 1.651 -7.511 1.00 90.06 199 LEU A C 1
ATOM 1586 O O . LEU A 1 199 ? 11.148 1.641 -8.480 1.00 90.06 199 LEU A O 1
ATOM 1590 N N . LYS A 1 200 ? 9.062 1.520 -7.651 1.00 88.69 200 LYS A N 1
ATOM 1591 C CA . LYS A 1 200 ? 8.387 1.383 -8.950 1.00 88.69 200 LYS A CA 1
ATOM 1592 C C . LYS A 1 200 ? 8.460 2.645 -9.800 1.00 88.69 200 LYS A C 1
ATOM 1594 O O . LYS A 1 200 ? 8.802 2.541 -10.976 1.00 88.69 200 LYS A O 1
ATOM 1599 N N . ILE A 1 201 ? 8.272 3.828 -9.214 1.00 91.44 201 ILE A N 1
ATOM 1600 C CA . ILE A 1 201 ? 8.508 5.101 -9.919 1.00 91.44 201 ILE A CA 1
ATOM 1601 C C . ILE A 1 201 ? 9.946 5.163 -10.450 1.00 91.44 201 ILE A C 1
ATOM 1603 O O . ILE A 1 201 ? 10.177 5.530 -11.602 1.00 91.44 201 ILE A O 1
ATOM 1607 N N . ARG A 1 202 ? 10.925 4.764 -9.628 1.00 87.75 202 ARG A N 1
ATOM 1608 C CA . ARG A 1 202 ? 12.336 4.722 -10.038 1.00 87.75 202 ARG A CA 1
ATOM 1609 C C . ARG A 1 202 ? 12.561 3.748 -11.196 1.00 87.75 202 ARG A C 1
ATOM 1611 O O . ARG A 1 202 ? 13.287 4.081 -12.129 1.00 87.75 202 ARG A O 1
ATOM 1618 N N . GLN A 1 203 ? 11.929 2.575 -11.158 1.00 88.56 203 GLN A N 1
ATOM 1619 C CA . GLN A 1 203 ? 11.976 1.605 -12.253 1.00 88.56 203 GLN A CA 1
ATOM 1620 C C . GLN A 1 203 ? 11.402 2.198 -13.549 1.00 88.56 203 GLN A C 1
ATOM 1622 O O . GLN A 1 203 ? 12.042 2.097 -14.594 1.00 88.56 203 GLN A O 1
ATOM 1627 N N . ALA A 1 204 ? 10.241 2.856 -13.476 1.00 89.25 204 ALA A N 1
ATOM 1628 C CA . ALA A 1 204 ? 9.597 3.484 -14.628 1.00 89.25 204 ALA A CA 1
ATOM 1629 C C . ALA A 1 204 ? 10.475 4.583 -15.251 1.00 89.25 204 ALA A C 1
ATOM 1631 O O . ALA A 1 204 ? 10.644 4.622 -16.468 1.00 89.25 204 ALA A O 1
ATOM 1632 N N . PHE A 1 205 ? 11.110 5.420 -14.425 1.00 89.88 205 PHE A N 1
ATOM 1633 C CA . PHE A 1 205 ? 12.027 6.463 -14.893 1.00 89.88 205 PHE A CA 1
ATOM 1634 C C . PHE A 1 205 ? 13.262 5.897 -15.611 1.00 89.88 205 PHE A C 1
ATOM 1636 O O . PHE A 1 205 ? 13.701 6.442 -16.622 1.00 89.88 205 PHE A O 1
ATOM 1643 N N . LEU A 1 206 ? 13.828 4.793 -15.114 1.00 87.81 206 LEU A N 1
ATOM 1644 C CA . LEU A 1 206 ? 14.959 4.141 -15.780 1.00 87.81 206 LEU A CA 1
ATOM 1645 C C . LEU A 1 206 ? 14.564 3.537 -17.126 1.00 87.81 206 LEU A C 1
ATOM 1647 O O . LEU A 1 206 ? 15.318 3.663 -18.089 1.00 87.81 206 LEU A O 1
ATOM 1651 N N . ARG A 1 207 ? 13.378 2.924 -17.210 1.00 87.25 207 ARG A N 1
ATOM 1652 C CA . ARG A 1 207 ? 12.875 2.395 -18.481 1.00 87.25 207 ARG A CA 1
ATOM 1653 C C . ARG A 1 207 ? 12.620 3.494 -19.502 1.00 87.25 207 ARG A C 1
ATOM 1655 O O . ARG A 1 207 ? 12.927 3.294 -20.669 1.00 87.25 207 ARG A O 1
ATOM 1662 N N . ASP A 1 208 ? 12.107 4.649 -19.084 1.00 90.62 208 ASP A N 1
ATOM 1663 C CA . ASP A 1 208 ? 11.881 5.776 -19.996 1.00 90.62 208 ASP A CA 1
ATOM 1664 C C . ASP A 1 208 ? 13.195 6.238 -20.653 1.00 90.62 208 ASP A C 1
ATOM 1666 O O . ASP A 1 208 ? 13.265 6.418 -21.870 1.00 90.62 208 ASP A O 1
ATOM 1670 N N . LYS A 1 209 ? 14.288 6.290 -19.878 1.00 90.75 209 LYS A N 1
ATOM 1671 C CA . LYS A 1 209 ? 15.632 6.542 -20.425 1.00 90.75 209 LYS A CA 1
ATOM 1672 C C . LYS A 1 209 ? 16.066 5.479 -21.437 1.00 90.75 209 LYS A C 1
ATOM 1674 O O . LYS A 1 209 ? 16.594 5.835 -22.490 1.00 90.75 209 LYS A O 1
ATOM 1679 N N . GLU A 1 210 ? 15.824 4.198 -21.153 1.00 90.88 210 GLU A N 1
ATOM 1680 C CA . GLU A 1 210 ? 16.146 3.105 -22.083 1.00 90.88 210 GLU A CA 1
ATOM 1681 C C . GLU A 1 210 ? 15.333 3.209 -23.385 1.00 90.88 210 GLU A C 1
ATOM 1683 O O . GLU A 1 210 ? 15.886 3.050 -24.474 1.00 90.88 210 GLU A O 1
ATOM 1688 N N . VAL A 1 211 ? 14.040 3.541 -23.301 1.00 92.25 211 VAL A N 1
ATOM 1689 C CA . VAL A 1 211 ? 13.168 3.750 -24.470 1.00 92.25 211 VAL A CA 1
ATOM 1690 C C . VAL A 1 211 ? 13.698 4.877 -25.353 1.00 92.25 211 VAL A C 1
ATOM 1692 O O . VAL A 1 211 ? 13.736 4.726 -26.577 1.00 92.25 211 VAL A O 1
ATOM 1695 N N . VAL A 1 212 ? 14.136 5.991 -24.758 1.00 92.00 212 VAL A N 1
ATOM 1696 C CA . VAL A 1 212 ? 14.727 7.118 -25.495 1.00 92.00 212 VAL A CA 1
ATOM 1697 C C . VAL A 1 212 ? 16.043 6.711 -26.162 1.00 92.00 212 VAL A C 1
ATOM 1699 O O . VAL A 1 212 ? 16.247 7.008 -27.342 1.00 92.00 212 VAL A O 1
ATOM 1702 N N . GLU A 1 213 ? 16.917 5.990 -25.457 1.00 91.62 213 GLU A N 1
ATOM 1703 C CA . GLU A 1 213 ? 18.203 5.545 -26.004 1.00 91.62 213 GLU A CA 1
ATOM 1704 C C . GLU A 1 213 ? 18.023 4.566 -27.175 1.00 91.62 213 GLU A C 1
ATOM 1706 O O . GLU A 1 213 ? 18.633 4.735 -28.236 1.00 91.62 213 GLU A O 1
ATOM 1711 N N . VAL A 1 214 ? 17.155 3.562 -27.014 1.00 90.94 214 VAL A N 1
ATOM 1712 C CA . VAL A 1 214 ? 16.830 2.599 -28.076 1.00 90.94 214 VAL A CA 1
ATOM 1713 C C . VAL A 1 214 ? 16.130 3.309 -29.235 1.00 90.94 214 VAL A C 1
ATOM 1715 O O . VAL A 1 214 ? 16.481 3.080 -30.392 1.00 90.94 214 VAL A O 1
ATOM 1718 N N . GLY A 1 215 ? 15.213 4.237 -28.948 1.00 92.19 215 GLY A N 1
ATOM 1719 C CA . GLY A 1 215 ? 14.560 5.073 -29.955 1.00 92.19 215 GLY A CA 1
ATOM 1720 C C . GLY A 1 215 ? 15.569 5.846 -30.806 1.00 92.19 215 GLY A C 1
ATOM 1721 O O . GLY A 1 215 ? 15.487 5.811 -32.035 1.00 92.19 215 GLY A O 1
ATOM 1722 N N . ARG A 1 216 ? 16.594 6.447 -30.188 1.00 90.94 216 ARG A N 1
ATOM 1723 C CA . ARG A 1 216 ? 17.677 7.129 -30.915 1.00 90.94 216 ARG A CA 1
ATOM 1724 C C . ARG A 1 216 ? 18.458 6.167 -31.816 1.00 90.94 216 ARG A C 1
ATOM 1726 O O . ARG A 1 216 ? 18.723 6.495 -32.970 1.00 90.94 216 ARG A O 1
ATOM 1733 N N . LYS A 1 217 ? 18.771 4.955 -31.336 1.00 88.56 217 LYS A N 1
ATOM 1734 C CA . LYS A 1 217 ? 19.445 3.915 -32.143 1.00 88.56 217 LYS A CA 1
ATOM 1735 C C . LYS A 1 217 ? 18.620 3.495 -33.365 1.00 88.56 217 LYS A C 1
ATOM 1737 O O . LYS A 1 217 ? 19.202 3.203 -34.400 1.00 88.56 217 LYS A O 1
ATOM 1742 N N . THR A 1 218 ? 17.286 3.530 -33.292 1.00 87.69 218 THR A N 1
ATOM 1743 C CA . THR A 1 218 ? 16.425 3.221 -34.454 1.00 87.69 218 THR A CA 1
ATOM 1744 C C . THR A 1 218 ? 16.372 4.324 -35.519 1.00 87.69 218 THR A C 1
ATOM 1746 O O . THR A 1 218 ? 15.967 4.047 -36.649 1.00 87.69 218 THR A O 1
ATOM 1749 N N . GLN A 1 219 ? 16.759 5.560 -35.180 1.00 86.31 219 GLN A N 1
ATOM 1750 C CA . GLN A 1 219 ? 16.789 6.692 -36.115 1.00 86.31 219 GLN A CA 1
ATOM 1751 C C . GLN A 1 219 ? 18.133 6.818 -36.843 1.00 86.31 219 GLN A C 1
ATOM 1753 O O . GLN A 1 219 ? 18.173 7.264 -37.990 1.00 86.31 219 GLN A O 1
ATOM 1758 N N . ILE A 1 220 ? 19.230 6.411 -36.201 1.00 84.38 220 ILE A N 1
ATOM 1759 C CA . ILE A 1 220 ? 20.571 6.487 -36.786 1.00 84.38 220 ILE A CA 1
ATOM 1760 C C . ILE A 1 220 ? 20.734 5.359 -37.809 1.00 84.38 220 ILE A C 1
ATOM 1762 O O . ILE A 1 220 ? 20.803 4.180 -37.466 1.00 84.38 220 ILE A O 1
ATOM 1766 N N . ARG A 1 221 ? 20.823 5.723 -39.091 1.00 76.00 221 ARG A N 1
ATOM 1767 C CA . ARG A 1 221 ? 21.108 4.773 -40.171 1.00 76.00 221 ARG A CA 1
ATOM 1768 C C . ARG A 1 221 ? 22.614 4.511 -40.205 1.00 76.00 221 ARG A C 1
ATOM 1770 O O . ARG A 1 221 ? 23.384 5.371 -40.621 1.00 76.00 221 ARG A O 1
ATOM 1777 N N . ARG A 1 222 ? 23.040 3.341 -39.729 1.00 77.88 222 ARG A N 1
ATOM 1778 C CA . ARG A 1 222 ? 24.448 2.928 -39.757 1.00 77.88 222 ARG A CA 1
ATOM 1779 C C . ARG A 1 222 ? 24.862 2.626 -41.200 1.00 77.88 222 ARG A C 1
ATOM 1781 O O . ARG A 1 222 ? 24.163 1.893 -41.896 1.00 77.88 222 ARG A O 1
ATOM 1788 N N . SER A 1 223 ? 25.967 3.210 -41.657 1.00 76.50 223 SER A N 1
ATOM 1789 C CA . SER A 1 223 ? 26.572 2.850 -42.941 1.00 76.50 223 SER A CA 1
ATOM 1790 C C . SER A 1 223 ? 27.265 1.488 -42.835 1.00 76.50 223 SER A C 1
ATOM 1792 O O . SER A 1 223 ? 27.845 1.162 -41.797 1.00 76.50 223 SER A O 1
ATOM 1794 N N . VAL A 1 224 ? 27.188 0.695 -43.907 1.00 78.69 224 VAL A N 1
ATOM 1795 C CA . VAL A 1 224 ? 27.892 -0.591 -44.035 1.00 78.69 224 VAL A CA 1
ATOM 1796 C C . VAL A 1 224 ? 29.397 -0.313 -44.044 1.00 78.69 224 VAL A C 1
ATOM 1798 O O . VAL A 1 224 ? 29.846 0.553 -44.797 1.00 78.69 224 VAL A O 1
ATOM 1801 N N . LYS A 1 225 ? 30.175 -1.001 -43.200 1.00 85.56 225 LYS A N 1
ATOM 1802 C CA . LYS A 1 225 ? 31.643 -0.951 -43.264 1.00 85.56 225 LYS A CA 1
ATOM 1803 C C . LYS A 1 225 ? 32.154 -1.934 -44.318 1.00 85.56 225 LYS A C 1
ATOM 1805 O O . LYS A 1 225 ? 31.581 -3.008 -44.488 1.00 85.56 225 LYS A O 1
ATOM 1810 N N . ASP A 1 226 ? 33.247 -1.587 -44.997 1.00 84.06 226 ASP A N 1
ATOM 1811 C CA . ASP A 1 226 ? 33.861 -2.459 -46.003 1.00 84.06 226 ASP A CA 1
ATOM 1812 C C . ASP A 1 226 ? 34.234 -3.820 -45.391 1.00 84.06 226 ASP A C 1
ATOM 1814 O O . ASP A 1 226 ? 34.995 -3.896 -44.424 1.00 84.06 226 ASP A O 1
ATOM 1818 N N . GLY A 1 227 ? 33.673 -4.896 -45.950 1.00 85.25 227 GLY A N 1
ATOM 1819 C CA . GLY A 1 227 ? 33.869 -6.272 -45.479 1.00 85.25 227 GLY A CA 1
ATOM 1820 C C . GLY A 1 227 ? 32.836 -6.785 -44.466 1.00 85.25 227 GLY A C 1
ATOM 1821 O O . GLY A 1 227 ? 32.932 -7.941 -44.059 1.00 85.25 227 GLY A O 1
ATOM 1822 N N . GLU A 1 228 ? 31.853 -5.973 -44.067 1.00 86.12 228 GLU A N 1
ATOM 1823 C CA . GLU A 1 228 ? 30.716 -6.404 -43.241 1.00 86.12 228 GLU A CA 1
ATOM 1824 C C . GLU A 1 228 ? 29.585 -6.978 -44.118 1.00 86.12 228 GLU A C 1
ATOM 1826 O O . GLU A 1 228 ? 29.419 -6.582 -45.274 1.00 86.12 228 GLU A O 1
ATOM 1831 N N . ASP A 1 229 ? 28.812 -7.927 -43.581 1.00 89.75 229 ASP A N 1
ATOM 1832 C CA . ASP A 1 229 ? 27.634 -8.482 -44.263 1.00 89.75 229 ASP A CA 1
ATOM 1833 C C . ASP A 1 229 ? 26.645 -7.341 -44.597 1.00 89.75 229 ASP A C 1
ATOM 1835 O O . ASP A 1 229 ? 26.219 -6.629 -43.679 1.00 89.75 229 ASP A O 1
ATOM 1839 N N . PRO A 1 230 ? 26.259 -7.139 -45.876 1.00 86.62 230 PRO A N 1
ATOM 1840 C CA . PRO A 1 230 ? 25.341 -6.068 -46.268 1.00 86.62 230 PRO A CA 1
ATOM 1841 C C . PRO A 1 230 ? 23.975 -6.145 -45.567 1.00 86.62 230 PRO A C 1
ATOM 1843 O O . PRO A 1 230 ? 23.309 -5.115 -45.432 1.00 86.62 230 PRO A O 1
ATOM 1846 N N . ASP A 1 231 ? 23.569 -7.323 -45.078 1.00 91.25 231 ASP A N 1
ATOM 1847 C CA . ASP A 1 231 ? 22.298 -7.514 -44.373 1.00 91.25 231 ASP A CA 1
ATOM 1848 C C . ASP A 1 231 ? 22.380 -7.247 -42.859 1.00 91.25 231 ASP A C 1
ATOM 1850 O O . ASP A 1 231 ? 21.341 -7.053 -42.212 1.00 91.25 231 ASP A O 1
ATOM 1854 N N . ALA A 1 232 ? 23.581 -7.198 -42.269 1.00 88.56 232 ALA A N 1
ATOM 1855 C CA . ALA A 1 232 ? 23.754 -7.046 -40.821 1.00 88.56 232 ALA A CA 1
ATOM 1856 C C . ALA A 1 232 ? 23.097 -5.766 -40.253 1.00 88.56 232 ALA A C 1
ATOM 1858 O O . ALA A 1 232 ? 22.338 -5.879 -39.285 1.00 88.56 232 ALA A O 1
ATOM 1859 N N . PRO A 1 233 ? 23.241 -4.569 -40.865 1.00 87.88 233 PRO A N 1
ATOM 1860 C CA . PRO A 1 233 ? 22.602 -3.352 -40.353 1.00 87.88 233 PRO A CA 1
ATOM 1861 C C . PRO A 1 233 ? 21.069 -3.396 -40.407 1.00 87.88 233 PRO A C 1
ATOM 1863 O O . PRO A 1 233 ? 20.394 -2.791 -39.573 1.00 87.88 233 PRO A O 1
ATOM 1866 N N . SER A 1 234 ? 20.504 -4.109 -41.387 1.00 88.94 234 SER A N 1
ATOM 1867 C CA . SER A 1 234 ? 19.053 -4.288 -41.509 1.00 88.94 234 SER A CA 1
ATOM 1868 C C . SER A 1 234 ? 18.513 -5.161 -40.373 1.00 88.94 234 SER A C 1
ATOM 1870 O O . SER A 1 234 ? 17.498 -4.821 -39.756 1.00 88.94 234 SER A O 1
ATOM 1872 N N . ARG A 1 235 ? 19.232 -6.244 -40.039 1.00 91.38 235 ARG A N 1
ATOM 1873 C CA . ARG A 1 235 ? 18.900 -7.122 -38.908 1.00 91.38 235 ARG A CA 1
ATOM 1874 C C . ARG A 1 235 ? 19.006 -6.380 -37.576 1.00 91.38 235 ARG A C 1
ATOM 1876 O O . ARG A 1 235 ? 18.010 -6.348 -36.855 1.00 91.38 235 ARG A O 1
ATOM 1883 N N . GLU A 1 236 ? 20.118 -5.686 -37.313 1.00 89.50 236 GLU A N 1
ATOM 1884 C CA . GLU A 1 236 ? 20.296 -4.861 -36.101 1.00 89.50 236 GLU A CA 1
ATOM 1885 C C . GLU A 1 236 ? 19.157 -3.837 -35.935 1.00 89.50 236 GLU A C 1
ATOM 1887 O O . GLU A 1 236 ? 18.597 -3.672 -34.848 1.00 89.50 236 GLU A O 1
ATOM 1892 N N . LEU A 1 237 ? 18.761 -3.167 -37.024 1.00 90.38 237 LEU A N 1
ATOM 1893 C CA . LEU A 1 237 ? 17.669 -2.194 -37.003 1.00 90.38 237 LEU A CA 1
ATOM 1894 C C . LEU A 1 237 ? 16.312 -2.848 -36.707 1.00 90.38 237 LEU A C 1
ATOM 1896 O O . LEU A 1 237 ? 15.493 -2.272 -35.985 1.00 90.38 237 LEU A O 1
ATOM 1900 N N . SER A 1 238 ? 16.054 -4.032 -37.268 1.00 91.19 238 SER A N 1
ATOM 1901 C CA . SER A 1 238 ? 14.817 -4.780 -37.021 1.00 91.19 238 SER A CA 1
ATOM 1902 C C . SER A 1 238 ? 14.704 -5.234 -35.561 1.00 91.19 238 SER A C 1
ATOM 1904 O O . SER A 1 238 ? 13.657 -5.034 -34.941 1.00 91.19 238 SER A O 1
ATOM 1906 N N . GLU A 1 239 ? 15.803 -5.719 -34.976 1.00 91.81 239 GLU A N 1
ATOM 1907 C CA . GLU A 1 239 ? 15.884 -6.116 -33.568 1.00 91.81 239 GLU A CA 1
ATOM 1908 C C . GLU A 1 239 ? 15.707 -4.912 -32.637 1.00 91.81 239 GLU A C 1
ATOM 1910 O O . GLU A 1 239 ? 14.917 -4.960 -31.691 1.00 91.81 239 GLU A O 1
ATOM 1915 N N . ALA A 1 240 ? 16.365 -3.786 -32.938 1.00 89.25 240 ALA A N 1
ATOM 1916 C CA . ALA A 1 240 ? 16.217 -2.552 -32.168 1.00 89.25 240 ALA A CA 1
ATOM 1917 C C . ALA A 1 240 ? 14.770 -2.028 -32.186 1.00 89.25 240 ALA A C 1
ATOM 1919 O O . ALA A 1 240 ? 14.260 -1.583 -31.156 1.00 89.25 240 ALA A O 1
ATOM 1920 N N . ARG A 1 241 ? 14.078 -2.115 -33.331 1.00 91.50 241 ARG A N 1
ATOM 1921 C CA . ARG A 1 241 ? 12.656 -1.749 -33.447 1.00 91.50 241 ARG A CA 1
ATOM 1922 C C . ARG A 1 241 ? 11.760 -2.688 -32.652 1.00 91.50 241 ARG A C 1
ATOM 1924 O O . ARG A 1 241 ? 10.883 -2.211 -31.937 1.00 91.50 241 ARG A O 1
ATOM 1931 N N . GLN A 1 242 ? 11.983 -3.998 -32.738 1.00 94.31 242 GLN A N 1
ATOM 1932 C CA . GLN A 1 242 ? 11.222 -4.970 -31.954 1.00 94.31 242 GLN A CA 1
ATOM 1933 C C . GLN A 1 242 ? 11.388 -4.707 -30.452 1.00 94.31 242 GLN A C 1
ATOM 1935 O O . GLN A 1 242 ? 10.389 -4.623 -29.734 1.00 94.31 242 GLN A O 1
ATOM 1940 N N . LYS A 1 243 ? 12.626 -4.477 -29.998 1.00 92.00 243 LYS A N 1
ATOM 1941 C CA . LYS A 1 243 ? 12.917 -4.107 -28.609 1.00 92.00 243 LYS A CA 1
ATOM 1942 C C . LYS A 1 243 ? 12.230 -2.796 -28.215 1.00 92.00 243 LYS A C 1
ATOM 1944 O O . LYS A 1 243 ? 11.642 -2.720 -27.141 1.00 92.00 243 LYS A O 1
ATOM 1949 N N . TYR A 1 244 ? 12.251 -1.779 -29.078 1.00 92.31 244 TYR A N 1
ATOM 1950 C CA . TYR A 1 244 ? 11.568 -0.505 -28.831 1.00 92.31 244 TYR A CA 1
ATOM 1951 C C . TYR A 1 244 ? 10.059 -0.686 -28.606 1.00 92.31 244 TYR A C 1
ATOM 1953 O O . TYR A 1 244 ? 9.514 -0.152 -27.640 1.00 92.31 244 TYR A O 1
ATOM 1961 N N . TYR A 1 245 ? 9.379 -1.457 -29.461 1.00 92.19 245 TYR A N 1
ATOM 1962 C CA . TYR A 1 245 ? 7.942 -1.702 -29.311 1.00 92.19 245 TYR A CA 1
ATOM 1963 C C . TYR A 1 245 ? 7.614 -2.485 -28.038 1.00 92.19 245 TYR A C 1
ATOM 1965 O O . TYR A 1 245 ? 6.656 -2.134 -27.350 1.00 92.19 245 TYR A O 1
ATOM 1973 N N . GLN A 1 246 ? 8.431 -3.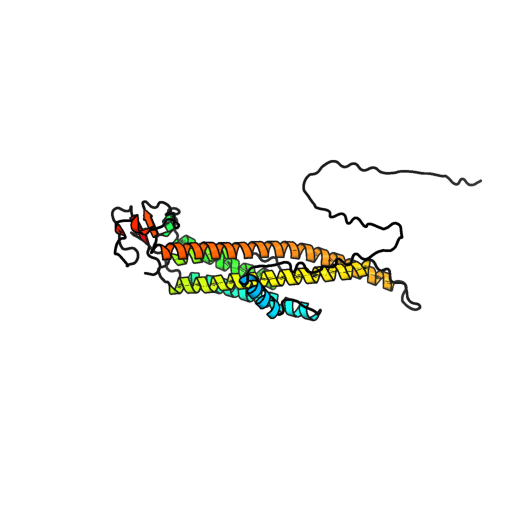484 -27.694 1.00 91.25 246 GLN A N 1
ATOM 1974 C CA . GLN A 1 246 ? 8.294 -4.223 -26.437 1.00 91.25 246 GLN A CA 1
ATOM 1975 C C . GLN A 1 246 ? 8.437 -3.295 -25.225 1.00 91.25 246 GLN A C 1
ATOM 1977 O O . GLN A 1 246 ? 7.550 -3.259 -24.377 1.00 91.25 246 GLN A O 1
ATOM 1982 N N . LEU A 1 247 ? 9.492 -2.474 -25.178 1.00 89.50 247 LEU A N 1
ATOM 1983 C CA . LEU A 1 247 ? 9.703 -1.523 -24.083 1.00 89.50 247 LEU A CA 1
ATOM 1984 C C . LEU A 1 247 ? 8.561 -0.505 -23.965 1.00 89.50 247 LEU A C 1
ATOM 1986 O O . LEU A 1 247 ? 8.160 -0.152 -22.859 1.00 89.50 247 LEU A O 1
ATOM 1990 N N . LYS A 1 248 ? 8.003 -0.055 -25.093 1.00 91.62 248 LYS A N 1
ATOM 1991 C CA . LYS A 1 248 ? 6.873 0.879 -25.109 1.00 91.62 248 LYS A CA 1
ATOM 1992 C C . LYS A 1 248 ? 5.584 0.244 -24.575 1.00 91.62 248 LYS A C 1
ATOM 1994 O O . LYS A 1 248 ? 4.822 0.904 -23.871 1.00 91.62 248 LYS A O 1
ATOM 1999 N N . GLN A 1 249 ? 5.339 -1.029 -24.886 1.00 90.50 249 GLN A N 1
ATOM 2000 C CA . GLN A 1 249 ? 4.202 -1.780 -24.347 1.00 90.50 249 GLN A CA 1
ATOM 2001 C C . GLN A 1 249 ? 4.355 -2.032 -22.838 1.00 90.50 249 GLN A C 1
ATOM 2003 O O . GLN A 1 249 ? 3.402 -1.850 -22.074 1.00 90.50 249 GLN A O 1
ATOM 2008 N N . ASP A 1 250 ? 5.567 -2.374 -22.402 1.00 86.81 250 ASP A N 1
ATOM 2009 C CA . ASP A 1 250 ? 5.914 -2.499 -20.986 1.00 86.81 250 ASP A CA 1
ATOM 2010 C C . ASP A 1 250 ? 5.718 -1.174 -20.241 1.00 86.81 250 ASP A C 1
ATOM 2012 O O . ASP A 1 250 ? 5.161 -1.164 -19.148 1.00 86.81 250 ASP A O 1
ATOM 2016 N N . GLN A 1 251 ? 6.119 -0.046 -20.837 1.00 90.44 251 GLN A N 1
ATOM 2017 C CA . GLN A 1 251 ? 5.975 1.286 -20.245 1.00 90.44 251 GLN A CA 1
ATOM 2018 C C . GLN A 1 251 ? 4.508 1.656 -19.998 1.00 90.44 251 GLN A C 1
ATOM 2020 O O . GLN A 1 251 ? 4.182 2.188 -18.938 1.00 90.44 251 GLN A O 1
ATOM 2025 N N . LEU A 1 252 ? 3.616 1.356 -20.949 1.00 89.06 252 LEU A N 1
ATOM 2026 C CA . LEU A 1 252 ? 2.177 1.570 -20.771 1.00 89.06 252 LEU A CA 1
ATOM 2027 C C . LEU A 1 252 ? 1.647 0.757 -19.585 1.00 89.06 252 LEU A C 1
ATOM 2029 O O . LEU A 1 252 ? 1.019 1.322 -18.691 1.00 89.06 252 LEU A O 1
ATOM 2033 N N . THR A 1 253 ? 1.977 -0.534 -19.532 1.00 85.50 253 THR A N 1
ATOM 2034 C CA . THR A 1 253 ? 1.566 -1.430 -18.439 1.00 85.50 253 THR A CA 1
ATOM 2035 C C . THR A 1 253 ? 2.109 -0.960 -17.084 1.00 85.50 253 THR A C 1
ATOM 2037 O O . THR A 1 253 ? 1.357 -0.856 -16.114 1.00 85.50 253 THR A O 1
ATOM 2040 N N . ASP A 1 254 ? 3.395 -0.603 -17.023 1.00 86.19 254 ASP A N 1
ATOM 2041 C CA . ASP A 1 254 ? 4.055 -0.097 -15.817 1.00 86.19 254 ASP A CA 1
ATOM 2042 C C . ASP A 1 254 ? 3.456 1.241 -15.356 1.00 86.19 254 ASP A C 1
ATOM 2044 O O . ASP A 1 254 ? 3.337 1.472 -14.152 1.00 86.19 254 ASP A O 1
ATOM 2048 N N . SER A 1 255 ? 3.059 2.125 -16.280 1.00 88.75 255 SER A N 1
ATOM 2049 C CA . SER A 1 255 ? 2.438 3.412 -15.938 1.00 88.75 255 SER A CA 1
ATOM 2050 C C . SER A 1 255 ? 1.073 3.229 -15.277 1.00 88.75 255 SER A C 1
ATOM 2052 O O . SER A 1 255 ? 0.814 3.813 -14.224 1.00 88.75 255 SER A O 1
ATOM 2054 N N . THR A 1 256 ? 0.236 2.353 -15.838 1.00 86.94 256 THR A N 1
ATOM 2055 C CA . THR A 1 256 ? -1.069 2.000 -15.278 1.00 86.94 256 THR A CA 1
ATOM 2056 C C . THR A 1 256 ? -0.899 1.372 -13.901 1.00 86.94 256 THR A C 1
ATOM 2058 O O . THR A 1 256 ? -1.552 1.779 -12.943 1.00 86.94 256 THR A O 1
ATOM 2061 N N . LEU A 1 257 ? 0.044 0.439 -13.774 1.00 85.38 257 LEU A N 1
ATOM 2062 C CA . LEU A 1 257 ? 0.377 -0.196 -12.507 1.00 85.38 257 LEU A CA 1
ATOM 2063 C C . LEU A 1 257 ? 0.856 0.813 -11.452 1.00 85.38 257 LEU A C 1
ATOM 2065 O O . LEU A 1 257 ? 0.398 0.785 -10.312 1.00 85.38 257 LEU A O 1
ATOM 2069 N N . THR A 1 258 ? 1.764 1.714 -11.825 1.00 89.75 258 THR A N 1
ATOM 2070 C CA . THR A 1 258 ? 2.301 2.743 -10.922 1.00 89.75 258 THR A CA 1
ATOM 2071 C C . THR A 1 258 ? 1.204 3.692 -10.459 1.00 89.75 258 THR A C 1
ATOM 2073 O O . THR A 1 258 ? 1.197 4.094 -9.298 1.00 89.75 258 THR A O 1
ATOM 2076 N N . TRP A 1 259 ? 0.253 4.015 -11.337 1.00 89.19 259 TRP A N 1
ATOM 2077 C CA . TRP A 1 259 ? -0.910 4.818 -10.982 1.00 89.19 259 TRP A CA 1
ATOM 2078 C C . TRP A 1 259 ? -1.801 4.115 -9.948 1.00 89.19 259 TRP A C 1
ATOM 2080 O O . TRP A 1 259 ? -2.127 4.723 -8.930 1.00 89.19 259 TRP A O 1
ATOM 2090 N N . TYR A 1 260 ? -2.123 2.830 -10.145 1.00 86.06 260 TYR A N 1
ATOM 2091 C CA . TYR A 1 260 ? -2.899 2.049 -9.171 1.00 86.06 260 TYR A CA 1
ATOM 2092 C C . TYR A 1 260 ? -2.182 1.909 -7.822 1.00 86.06 260 TYR A C 1
ATOM 2094 O O . TYR A 1 260 ? -2.802 2.129 -6.784 1.00 86.06 260 TYR A O 1
ATOM 2102 N N . LEU A 1 261 ? -0.878 1.607 -7.830 1.00 87.00 261 LEU A N 1
ATOM 2103 C CA . LEU A 1 261 ? -0.058 1.540 -6.613 1.00 87.00 261 LEU A CA 1
ATOM 2104 C C . LEU A 1 261 ? -0.009 2.888 -5.888 1.00 87.00 261 LEU A C 1
ATOM 2106 O O . LEU A 1 261 ? -0.122 2.936 -4.667 1.00 87.00 261 LEU A O 1
ATOM 2110 N N . GLY A 1 262 ? 0.131 3.984 -6.637 1.00 90.06 262 GLY A N 1
ATOM 2111 C CA . GLY A 1 262 ? 0.096 5.331 -6.081 1.00 90.06 262 GLY A CA 1
ATOM 2112 C C . GLY A 1 262 ? -1.249 5.631 -5.426 1.00 90.06 262 GLY A C 1
ATOM 2113 O O . GLY A 1 262 ? -1.281 6.072 -4.282 1.00 90.06 262 GLY A O 1
ATOM 2114 N N . MET A 1 263 ? -2.355 5.343 -6.118 1.00 89.88 263 MET A N 1
ATOM 2115 C CA . MET A 1 263 ? -3.707 5.534 -5.589 1.00 89.88 263 MET A CA 1
ATOM 2116 C C . MET A 1 263 ? -3.937 4.730 -4.304 1.00 89.88 263 MET A C 1
ATOM 2118 O O . MET A 1 263 ? -4.406 5.306 -3.326 1.00 89.88 263 MET A O 1
ATOM 2122 N N . GLY A 1 264 ? -3.569 3.443 -4.291 1.00 87.94 264 GLY A N 1
ATOM 2123 C CA . GLY A 1 264 ? -3.653 2.594 -3.099 1.00 87.94 264 GLY A CA 1
ATOM 2124 C C . GLY A 1 264 ? -2.836 3.168 -1.942 1.00 87.94 264 GLY A C 1
ATOM 2125 O O . GLY A 1 264 ? -3.384 3.461 -0.887 1.00 87.94 264 GLY A O 1
ATOM 2126 N N . CYS A 1 265 ? -1.557 3.469 -2.174 1.00 90.44 265 CYS A N 1
ATOM 2127 C CA . CYS A 1 265 ? -0.672 4.025 -1.152 1.00 90.44 265 CYS A CA 1
ATOM 2128 C C . CYS A 1 265 ? -1.197 5.346 -0.554 1.00 90.44 265 CYS A C 1
ATOM 2130 O O . CYS A 1 265 ? -1.209 5.514 0.666 1.00 90.44 265 CYS A O 1
ATOM 2132 N N . TYR A 1 266 ? -1.675 6.281 -1.383 1.00 91.31 266 TYR A N 1
ATOM 2133 C CA . TYR A 1 266 ? -2.240 7.540 -0.885 1.00 91.31 266 TYR A CA 1
ATOM 2134 C C . TYR A 1 266 ? -3.530 7.333 -0.097 1.00 91.31 266 TYR A C 1
ATOM 2136 O O . TYR A 1 266 ? -3.729 7.999 0.919 1.00 91.31 266 TYR A O 1
ATOM 2144 N N . LEU A 1 267 ? -4.389 6.419 -0.545 1.00 90.44 267 LEU A N 1
ATOM 2145 C CA . LEU A 1 267 ? -5.612 6.072 0.164 1.00 90.44 267 LEU A CA 1
ATOM 2146 C C . LEU A 1 267 ? -5.296 5.453 1.533 1.00 90.44 267 LEU A C 1
ATOM 2148 O O . LEU A 1 267 ? -5.936 5.819 2.514 1.00 90.44 267 LEU A O 1
ATOM 2152 N N . ASN A 1 268 ? -4.255 4.627 1.632 1.00 89.00 268 ASN A N 1
ATOM 2153 C CA . ASN A 1 268 ? -3.825 4.000 2.887 1.00 89.00 268 ASN A CA 1
ATOM 2154 C C . ASN A 1 268 ? -3.246 5.011 3.863 1.00 89.00 268 ASN A C 1
ATOM 2156 O O . ASN A 1 268 ? -3.594 5.013 5.039 1.00 89.00 268 ASN A O 1
ATOM 2160 N N . ILE A 1 269 ? -2.402 5.918 3.367 1.00 90.12 269 ILE A N 1
ATOM 2161 C CA . ILE A 1 269 ? -1.876 7.021 4.172 1.00 90.12 269 ILE A CA 1
ATOM 2162 C C . ILE A 1 269 ? -3.032 7.895 4.672 1.00 90.12 269 ILE A C 1
ATOM 2164 O O . ILE A 1 269 ? -3.069 8.244 5.851 1.00 90.12 269 ILE A O 1
ATOM 2168 N N . LEU A 1 270 ? -3.993 8.228 3.804 1.00 92.50 270 LEU A N 1
ATOM 2169 C CA . LEU A 1 270 ? -5.157 9.032 4.173 1.00 92.50 270 LEU A CA 1
ATOM 2170 C C . LEU A 1 270 ? -6.027 8.324 5.221 1.00 92.50 270 LEU A C 1
ATOM 2172 O O . LEU A 1 270 ? -6.395 8.954 6.209 1.00 92.50 270 LEU A O 1
ATOM 2176 N N . LEU A 1 271 ? -6.330 7.036 5.029 1.00 90.75 271 LEU A N 1
ATOM 2177 C CA . LEU A 1 271 ? -7.089 6.222 5.981 1.00 90.75 271 LEU A CA 1
ATOM 2178 C C . LEU A 1 271 ? -6.363 6.111 7.320 1.00 90.75 271 LEU A C 1
ATOM 2180 O O . LEU A 1 271 ? -6.976 6.352 8.357 1.00 90.75 271 LEU A O 1
ATOM 2184 N N . GLY A 1 272 ? -5.058 5.837 7.306 1.00 90.25 272 GLY A N 1
ATOM 2185 C CA . GLY A 1 272 ? -4.235 5.789 8.510 1.00 90.25 272 GLY A CA 1
ATOM 2186 C C . GLY A 1 272 ? -4.254 7.113 9.272 1.00 90.25 272 GLY A C 1
ATOM 2187 O O . GLY A 1 272 ? -4.506 7.124 10.474 1.00 90.25 272 GLY A O 1
ATOM 2188 N N . ILE A 1 273 ? -4.081 8.246 8.580 1.00 91.44 273 ILE A N 1
ATOM 2189 C CA . ILE A 1 273 ? -4.167 9.582 9.193 1.00 91.44 273 ILE A CA 1
ATOM 2190 C C . ILE A 1 273 ? -5.571 9.846 9.745 1.00 91.44 273 ILE A C 1
ATOM 2192 O O . ILE A 1 273 ? -5.695 10.330 10.870 1.00 91.44 273 ILE A O 1
ATOM 2196 N N . ALA A 1 274 ? -6.625 9.548 8.982 1.00 91.38 274 ALA A N 1
ATOM 2197 C CA . ALA A 1 274 ? -8.005 9.782 9.397 1.00 91.38 274 ALA A CA 1
ATOM 2198 C C . ALA A 1 274 ? -8.362 8.969 10.649 1.00 91.38 274 ALA A C 1
ATOM 2200 O O . ALA A 1 274 ? -8.902 9.519 11.608 1.00 91.38 274 ALA A O 1
ATOM 2201 N N . MET A 1 275 ? -7.991 7.688 10.673 1.00 89.69 275 MET A N 1
ATOM 2202 C CA . MET A 1 275 ? -8.228 6.794 11.803 1.00 89.69 275 MET A CA 1
ATOM 2203 C C . MET A 1 275 ? -7.398 7.189 13.028 1.00 89.69 275 MET A C 1
ATOM 2205 O O . MET A 1 275 ? -7.951 7.296 14.118 1.00 89.69 275 MET A O 1
ATOM 2209 N N . LEU A 1 276 ? -6.107 7.507 12.874 1.00 89.12 276 LEU A N 1
ATOM 2210 C CA . LEU A 1 276 ? -5.291 8.027 13.981 1.00 89.12 276 LEU A CA 1
ATOM 2211 C C . LEU A 1 276 ? -5.851 9.342 14.531 1.00 89.12 276 LEU A C 1
ATOM 2213 O O . LEU A 1 276 ? -5.890 9.539 15.742 1.00 89.12 276 LEU A O 1
ATOM 2217 N N . THR A 1 277 ? -6.318 10.234 13.655 1.00 91.25 277 THR A N 1
ATOM 2218 C CA . THR A 1 277 ? -6.954 11.493 14.065 1.00 91.25 277 THR A CA 1
ATOM 2219 C C . THR A 1 277 ? -8.214 11.216 14.875 1.00 91.25 277 THR A C 1
ATOM 2221 O O . THR A 1 277 ? -8.383 11.800 15.940 1.00 91.25 277 THR A O 1
ATOM 2224 N N . LEU A 1 278 ? -9.067 10.299 14.414 1.00 89.19 278 LEU A N 1
ATOM 2225 C CA . LEU A 1 278 ? -10.273 9.892 15.129 1.00 89.19 278 LEU A CA 1
ATOM 2226 C C . LEU A 1 278 ? -9.939 9.324 16.515 1.00 89.19 278 LEU A C 1
ATOM 2228 O O . LEU A 1 278 ? -10.515 9.760 17.507 1.00 89.19 278 LEU A O 1
ATOM 2232 N N . ILE A 1 279 ? -8.953 8.430 16.598 1.00 86.81 279 ILE A N 1
ATOM 2233 C CA . ILE A 1 279 ? -8.468 7.853 17.858 1.00 86.81 279 ILE A CA 1
ATOM 2234 C C . ILE A 1 279 ? -7.980 8.940 18.818 1.00 86.81 279 ILE A C 1
ATOM 2236 O O . ILE A 1 279 ? -8.364 8.958 19.986 1.00 86.81 279 ILE A O 1
ATOM 2240 N N . LEU A 1 280 ? -7.149 9.865 18.334 1.00 89.06 280 LEU A N 1
ATOM 2241 C CA . LEU A 1 280 ? -6.618 10.959 19.144 1.00 89.06 280 LEU A CA 1
ATOM 2242 C C . LEU A 1 280 ? -7.719 11.904 19.620 1.00 89.06 280 LEU A C 1
ATOM 2244 O O . 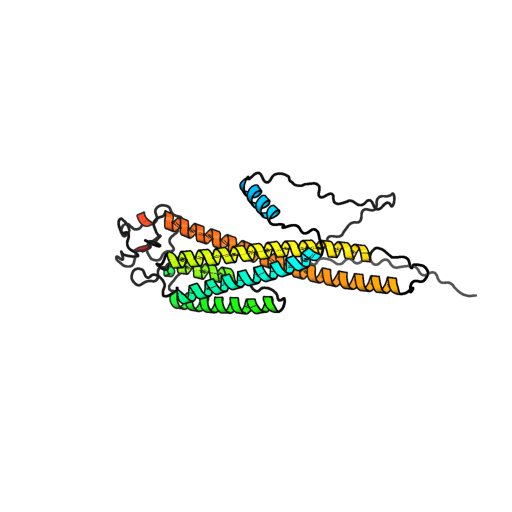LEU A 1 280 ? -7.654 12.384 20.748 1.00 89.06 280 LEU A O 1
ATOM 2248 N N . VAL A 1 281 ? -8.718 12.169 18.780 1.00 90.00 281 VAL A N 1
ATOM 2249 C CA . VAL A 1 281 ? -9.872 13.004 19.123 1.00 90.00 281 VAL A CA 1
ATOM 2250 C C . VAL A 1 281 ? -10.703 12.345 20.221 1.00 90.00 281 VAL A C 1
ATOM 2252 O O . VAL A 1 281 ? -10.976 12.997 21.227 1.00 90.00 281 VAL A O 1
ATOM 2255 N N . VAL A 1 282 ? -11.028 11.057 20.080 1.00 87.69 282 VAL A N 1
ATOM 2256 C CA . VAL A 1 282 ? -11.762 10.305 21.107 1.00 87.69 282 VAL A CA 1
ATOM 2257 C C . VAL A 1 282 ? -10.980 10.275 22.421 1.00 87.69 282 VAL A C 1
ATOM 2259 O O . VAL A 1 282 ? -11.522 10.609 23.471 1.00 87.69 282 VAL A O 1
ATOM 2262 N N . ASN A 1 283 ? -9.687 9.946 22.362 1.00 85.00 283 ASN A N 1
ATOM 2263 C CA . ASN A 1 283 ? -8.835 9.877 23.546 1.00 85.00 283 ASN A CA 1
ATOM 2264 C C . ASN A 1 283 ? -8.687 11.247 24.231 1.00 85.00 283 ASN A C 1
ATOM 2266 O O . ASN A 1 283 ? -8.759 11.353 25.451 1.00 85.00 283 ASN A O 1
ATOM 2270 N N . ARG A 1 284 ? -8.533 12.329 23.455 1.00 87.44 284 ARG A N 1
ATOM 2271 C CA . ARG A 1 284 ? -8.475 13.700 23.986 1.00 87.44 284 ARG A CA 1
ATOM 2272 C C . ARG A 1 284 ? -9.798 14.123 24.627 1.00 87.44 284 ARG A C 1
ATOM 2274 O O . ARG A 1 284 ? -9.772 14.880 25.591 1.00 87.44 284 ARG A O 1
ATOM 2281 N N . GLY A 1 285 ? -10.924 13.658 24.091 1.00 84.88 285 GLY A N 1
ATOM 2282 C CA . GLY A 1 285 ? -12.253 13.866 24.666 1.00 84.88 285 GLY A CA 1
ATOM 2283 C C . GLY A 1 285 ? -12.518 13.047 25.932 1.00 84.88 285 GLY A C 1
ATOM 2284 O O . GLY A 1 285 ? -13.576 13.212 26.531 1.00 84.88 285 GLY A O 1
ATOM 2285 N N . GLY A 1 286 ? -11.582 12.176 26.328 1.00 84.00 286 GLY A N 1
ATOM 2286 C CA . GLY A 1 286 ? -11.723 11.245 27.444 1.00 84.00 286 GLY A CA 1
ATOM 2287 C C . GLY A 1 286 ? -12.619 10.042 27.139 1.00 84.00 286 GLY A C 1
ATOM 2288 O O . GLY A 1 286 ? -12.760 9.186 27.998 1.00 84.00 286 GLY A O 1
ATOM 2289 N N . GLY A 1 287 ? -13.220 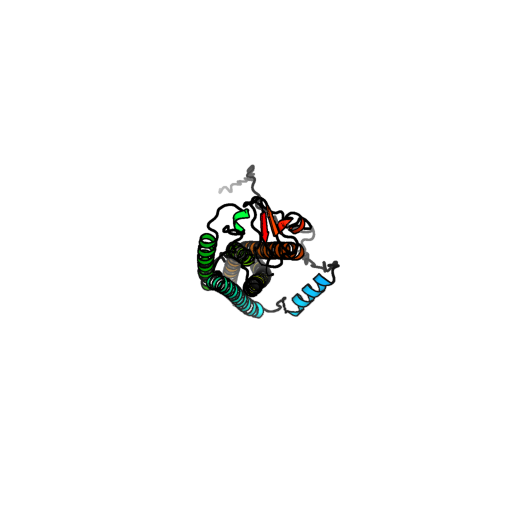9.959 25.949 1.00 86.00 287 GLY A N 1
ATOM 2290 C CA . GLY A 1 287 ? -14.174 8.915 25.589 1.00 86.00 287 GLY A CA 1
ATOM 2291 C C . GLY A 1 287 ? -15.213 9.363 24.561 1.00 86.00 287 GLY A C 1
ATOM 2292 O O . GLY A 1 287 ? -15.147 10.462 24.004 1.00 86.00 287 GLY A O 1
ATOM 2293 N N . LEU A 1 288 ? -16.186 8.491 24.308 1.00 87.31 288 LEU A N 1
ATOM 2294 C CA . LEU A 1 288 ? -17.368 8.740 23.485 1.00 87.31 288 LEU A CA 1
ATOM 2295 C C . LEU A 1 288 ? -18.629 8.644 24.347 1.00 87.31 288 LEU A C 1
ATOM 2297 O O . LEU A 1 288 ? -18.787 7.712 25.130 1.00 87.31 288 LEU A O 1
ATOM 2301 N N . CYS A 1 289 ? -19.535 9.599 24.160 1.00 85.25 289 CYS A N 1
ATOM 2302 C CA . CYS A 1 289 ? -20.892 9.571 24.695 1.00 85.25 289 CYS A CA 1
ATOM 2303 C C . CYS A 1 289 ? -21.833 9.217 23.540 1.00 85.25 289 CYS A C 1
ATOM 2305 O O . CYS A 1 289 ? -21.914 9.959 22.560 1.00 85.25 289 CYS A O 1
ATOM 2307 N N . ILE A 1 290 ? -22.512 8.078 23.633 1.00 83.50 290 ILE A N 1
ATOM 2308 C CA . ILE A 1 290 ? -23.496 7.620 22.649 1.00 83.50 290 ILE A CA 1
ATOM 2309 C C . ILE A 1 290 ? -24.870 7.825 23.280 1.00 83.50 290 ILE A C 1
ATOM 2311 O O . ILE A 1 290 ? -25.172 7.248 24.321 1.00 83.50 290 ILE A O 1
ATOM 2315 N N . ASN A 1 291 ? -25.688 8.675 22.665 1.00 80.25 291 ASN A N 1
ATOM 2316 C CA . ASN A 1 291 ? -27.034 8.988 23.135 1.00 80.25 291 ASN A CA 1
ATOM 2317 C C . ASN A 1 291 ? -28.051 8.515 22.087 1.00 80.25 291 ASN A C 1
ATOM 2319 O O . ASN A 1 291 ? -27.967 8.920 20.928 1.00 80.25 291 ASN A O 1
ATOM 2323 N N . ASP A 1 292 ? -28.993 7.670 22.496 1.00 75.38 292 ASP A N 1
ATOM 2324 C CA . ASP A 1 292 ? -30.091 7.110 21.701 1.00 75.38 292 ASP A CA 1
ATOM 2325 C C . ASP A 1 292 ? -29.623 6.377 20.429 1.00 75.38 292 ASP A C 1
ATOM 2327 O O . ASP A 1 292 ? -30.235 6.481 19.368 1.00 75.38 292 ASP A O 1
ATOM 2331 N N . PHE A 1 293 ? -28.459 5.715 20.497 1.00 68.31 293 PHE A N 1
ATOM 2332 C CA . PHE A 1 293 ? -27.785 5.077 19.352 1.00 68.31 293 PHE A CA 1
ATOM 2333 C C . PHE A 1 293 ? -27.586 5.991 18.128 1.00 68.31 293 PHE A C 1
ATOM 2335 O O . PHE A 1 293 ? -27.275 5.520 17.032 1.00 68.31 293 PHE A O 1
ATOM 2342 N N . GLN A 1 294 ? -27.723 7.310 18.291 1.00 74.12 294 GLN A N 1
ATOM 2343 C CA . GLN A 1 294 ? -27.404 8.259 17.239 1.00 74.12 294 GLN A CA 1
ATOM 2344 C C . GLN A 1 294 ? -25.891 8.310 17.070 1.00 74.12 294 GLN A C 1
ATOM 2346 O O . GLN A 1 294 ? -25.150 8.277 18.052 1.00 74.12 294 GLN A O 1
ATOM 2351 N N . VAL A 1 295 ? -25.435 8.422 15.818 1.00 73.56 295 VAL A N 1
ATOM 2352 C CA . VAL A 1 295 ? -24.009 8.521 15.491 1.00 73.56 295 VAL A CA 1
ATOM 2353 C C . VAL A 1 295 ? -23.393 9.697 16.247 1.00 73.56 295 VAL A C 1
ATOM 2355 O O . VAL A 1 295 ? -23.680 10.847 15.892 1.00 73.56 295 VAL A O 1
ATOM 2358 N N . PRO A 1 296 ? -22.565 9.451 17.286 1.00 72.50 296 PRO A N 1
ATOM 2359 C CA . PRO A 1 296 ? -21.941 10.537 18.008 1.00 72.50 296 PRO A CA 1
ATOM 2360 C C . PRO A 1 296 ? -21.004 11.240 17.036 1.00 72.50 296 PRO A C 1
ATOM 2362 O O . PRO A 1 296 ? -20.297 10.597 16.259 1.00 72.50 296 PRO A O 1
ATOM 2365 N N . ASN A 1 297 ? -21.002 12.570 17.046 1.00 81.56 297 ASN A N 1
ATOM 2366 C CA . ASN A 1 297 ? -20.004 13.319 16.301 1.00 81.56 297 ASN A CA 1
ATOM 2367 C C . ASN A 1 297 ? -18.720 13.330 17.137 1.00 81.56 297 ASN A C 1
ATOM 2369 O O . ASN A 1 297 ? -18.662 14.130 18.071 1.00 81.56 297 ASN A O 1
ATOM 2373 N N . PRO A 1 298 ? -17.692 12.519 16.822 1.00 80.62 298 PRO A N 1
ATOM 2374 C CA . PRO A 1 298 ? -16.506 12.392 17.668 1.00 80.62 298 PRO A CA 1
ATOM 2375 C C . PRO A 1 298 ? -15.741 13.716 17.800 1.00 80.62 298 PRO A C 1
ATOM 2377 O O . PRO A 1 298 ? -15.015 13.909 18.764 1.00 80.62 298 PRO A O 1
ATOM 2380 N N . PHE A 1 299 ? -15.926 14.655 16.866 1.00 83.94 299 PHE A N 1
ATOM 2381 C CA . PHE A 1 299 ? -15.200 15.923 16.823 1.00 83.94 299 PHE A CA 1
ATOM 2382 C C . PHE A 1 299 ? -15.792 17.029 17.702 1.00 83.94 299 PHE A C 1
ATOM 2384 O O . PHE A 1 299 ? -15.213 18.117 17.754 1.00 83.94 299 PHE A O 1
ATOM 2391 N N . TRP A 1 300 ? -16.931 16.818 18.374 1.00 83.06 300 TRP A N 1
ATOM 2392 C CA . TRP A 1 300 ? -17.396 17.841 19.313 1.00 83.06 300 TRP A CA 1
ATOM 2393 C C . TRP A 1 300 ? -16.502 17.899 20.554 1.00 83.06 300 TRP A C 1
ATOM 2395 O O . TRP A 1 300 ? -16.163 16.846 21.102 1.00 83.06 300 TRP A O 1
ATOM 2405 N N . PRO A 1 301 ? -16.156 19.115 21.019 1.00 78.81 301 PRO A N 1
ATOM 2406 C CA . PRO A 1 301 ? -15.503 19.281 22.307 1.00 78.81 301 PRO A CA 1
ATOM 2407 C C . PRO A 1 301 ? -16.420 18.762 23.423 1.00 78.81 301 PRO A C 1
ATOM 2409 O O . PRO A 1 301 ? -17.646 18.864 23.326 1.00 78.81 301 PRO A O 1
ATOM 2412 N N . ASP A 1 302 ? -15.806 18.194 24.460 1.00 80.31 302 ASP A N 1
ATOM 2413 C CA . ASP A 1 302 ? -16.461 17.767 25.701 1.00 80.31 302 ASP A CA 1
ATOM 2414 C C . ASP A 1 302 ? -17.565 16.702 25.522 1.00 80.31 302 ASP A C 1
ATOM 2416 O O . ASP A 1 302 ? -18.636 16.808 26.120 1.00 80.31 302 ASP A O 1
ATOM 2420 N N . GLN A 1 303 ? -17.312 15.649 24.726 1.00 81.31 303 GLN A N 1
ATOM 2421 C CA . GLN A 1 303 ? -18.234 14.510 24.511 1.00 81.31 303 GLN A CA 1
ATOM 2422 C C . GLN A 1 303 ? -18.860 13.991 25.807 1.00 81.31 303 GLN A C 1
ATOM 2424 O O . GLN A 1 303 ? -20.078 13.857 25.900 1.00 81.31 303 GLN A O 1
ATOM 2429 N N . LEU A 1 304 ? -18.022 13.736 26.814 1.00 80.38 304 LEU A N 1
ATOM 2430 C CA . LEU A 1 304 ? -18.448 13.174 28.093 1.00 80.38 304 LEU A CA 1
ATOM 2431 C C . LEU A 1 304 ? -19.408 14.097 28.851 1.00 80.38 304 LEU A C 1
ATOM 2433 O O . LEU A 1 304 ? -20.337 13.605 29.477 1.00 80.38 304 LEU A O 1
ATOM 2437 N N . SER A 1 305 ? -19.263 15.423 28.731 1.00 80.31 305 SER A N 1
ATOM 2438 C CA . SER A 1 305 ? -20.144 16.384 29.418 1.00 80.31 305 SER A CA 1
ATOM 2439 C C . SER A 1 305 ? -21.602 16.326 28.945 1.00 80.31 305 SER A C 1
ATOM 2441 O O . SER A 1 305 ? -22.506 16.784 29.640 1.00 80.31 305 SER A O 1
ATOM 2443 N N . ARG A 1 306 ? -21.849 15.755 27.758 1.00 77.81 306 ARG A N 1
ATOM 2444 C CA . ARG A 1 306 ? -23.199 15.593 27.199 1.00 77.81 306 ARG A CA 1
ATOM 2445 C C . ARG A 1 306 ? -23.938 14.388 27.760 1.00 77.81 306 ARG A C 1
ATOM 2447 O O . ARG A 1 306 ? -25.164 14.352 27.681 1.00 77.81 306 ARG A O 1
ATOM 2454 N N . CYS A 1 307 ? -23.207 13.435 28.322 1.00 78.31 307 CYS A N 1
ATOM 2455 C CA . CYS A 1 307 ? -23.769 12.321 29.054 1.00 78.31 307 CYS A CA 1
ATOM 2456 C C . CYS A 1 307 ? -23.567 12.607 30.551 1.00 78.31 307 CYS A C 1
ATOM 2458 O O . CYS A 1 307 ? -22.513 12.279 31.092 1.00 78.31 307 CYS A O 1
ATOM 2460 N N . PRO A 1 308 ? -24.553 13.204 31.248 1.00 75.75 308 PRO A N 1
ATOM 2461 C CA . PRO A 1 308 ? -24.428 13.551 32.671 1.00 75.75 308 PRO A CA 1
ATOM 2462 C C . PRO A 1 308 ? -24.167 12.328 33.562 1.00 75.75 308 PRO A C 1
ATOM 2464 O O . PRO A 1 308 ? -23.720 12.460 34.694 1.00 75.75 308 PRO A O 1
ATOM 2467 N N . LEU A 1 309 ? -24.445 11.132 33.043 1.00 73.81 309 LEU A N 1
ATOM 2468 C CA . LEU A 1 309 ? -24.162 9.862 33.690 1.00 73.81 309 LEU A CA 1
ATOM 2469 C C . LEU A 1 309 ? -22.679 9.461 33.621 1.00 73.81 309 LEU A C 1
ATOM 2471 O O . LEU A 1 309 ? -22.259 8.682 34.454 1.00 73.81 309 LEU A O 1
ATOM 2475 N N . CYS A 1 310 ? -21.878 10.000 32.699 1.00 73.25 310 CYS A N 1
ATOM 2476 C CA . CYS A 1 310 ? -20.460 9.651 32.534 1.00 73.25 310 CYS A CA 1
ATOM 2477 C C . CYS A 1 310 ? -19.513 10.458 33.451 1.00 73.25 310 CYS A C 1
ATOM 2479 O O . CYS A 1 310 ? -18.287 10.367 33.334 1.00 73.25 310 CYS A O 1
ATOM 2481 N N . GLU A 1 311 ? -20.039 11.334 34.309 1.00 71.81 311 GLU A N 1
ATOM 2482 C CA . GLU A 1 311 ? -19.211 12.224 35.122 1.00 71.81 311 GLU A CA 1
ATOM 2483 C C . GLU A 1 311 ? -18.667 11.487 36.360 1.00 71.81 311 GLU A C 1
ATOM 2485 O O . GLU A 1 311 ? -19.416 11.094 37.252 1.00 71.81 311 GLU A O 1
ATOM 2490 N N . GLY A 1 312 ? -17.343 11.306 36.423 1.00 69.50 312 GLY A N 1
ATOM 2491 C CA . GLY A 1 312 ? -16.647 10.747 37.590 1.00 69.50 312 GLY A CA 1
ATOM 2492 C C . GLY A 1 312 ? -16.397 9.235 37.568 1.00 69.50 312 GLY A C 1
ATOM 2493 O O . GLY A 1 312 ? -15.754 8.735 38.489 1.00 69.50 312 GLY A O 1
ATOM 2494 N N . THR A 1 313 ? -16.836 8.518 36.531 1.00 66.88 313 THR A N 1
ATOM 2495 C CA . THR A 1 313 ? -16.491 7.103 36.323 1.00 66.88 313 THR A CA 1
ATOM 2496 C C . THR A 1 313 ? -15.258 6.943 35.448 1.00 66.88 313 THR A C 1
ATOM 2498 O O . THR A 1 313 ? -15.085 7.662 34.463 1.00 66.88 313 THR A O 1
ATOM 2501 N N . THR A 1 314 ? -14.409 5.979 35.800 1.00 64.69 314 THR A N 1
ATOM 2502 C CA . THR A 1 314 ? -13.215 5.606 35.027 1.00 64.69 314 THR A CA 1
ATOM 2503 C C . THR A 1 314 ? -13.233 4.151 34.574 1.00 64.69 314 THR A C 1
ATOM 2505 O O . THR A 1 314 ? -12.276 3.732 33.938 1.00 64.69 314 THR A O 1
ATOM 2508 N N . GLU A 1 315 ? -14.257 3.363 34.917 1.00 61.97 315 GLU A N 1
ATOM 2509 C CA . GLU A 1 315 ? -14.335 1.972 34.470 1.00 61.97 315 GLU A CA 1
ATOM 2510 C C . GLU A 1 315 ? -14.986 1.858 33.084 1.00 61.97 315 GLU A C 1
ATOM 2512 O O . GLU A 1 315 ? -15.756 2.715 32.632 1.00 61.97 315 GLU A O 1
ATOM 2517 N N . ILE A 1 316 ? -14.643 0.775 32.391 1.00 61.25 316 ILE A N 1
ATOM 2518 C CA . ILE A 1 316 ? -15.083 0.492 31.027 1.00 61.25 316 ILE A CA 1
ATOM 2519 C C . ILE A 1 316 ? -16.598 0.239 31.038 1.00 61.25 316 ILE A C 1
ATOM 2521 O O . ILE A 1 316 ? -17.062 -0.754 31.591 1.00 61.25 316 ILE A O 1
ATOM 2525 N N . CYS A 1 317 ? -17.360 1.121 30.379 1.00 62.56 317 CYS A N 1
ATOM 2526 C CA . CYS A 1 317 ? -18.786 0.941 30.073 1.00 62.56 317 CYS A CA 1
ATOM 2527 C C . CYS A 1 317 ? -19.699 0.664 31.284 1.00 62.56 317 CYS A C 1
ATOM 2529 O O . CYS A 1 317 ? -20.453 -0.307 31.290 1.00 62.56 317 CYS A O 1
ATOM 2531 N N . GLU A 1 318 ? -19.681 1.541 32.290 1.00 56.75 318 GLU A N 1
ATOM 2532 C CA . GLU A 1 318 ? -20.344 1.252 33.570 1.00 56.75 318 GLU A CA 1
ATOM 2533 C C . GLU A 1 318 ? -21.803 1.722 33.720 1.00 56.75 318 GLU A C 1
ATOM 2535 O O . GLU A 1 318 ? -22.504 1.214 34.597 1.00 56.75 318 GLU A O 1
ATOM 2540 N N . ILE A 1 319 ? -22.305 2.676 32.919 1.00 61.56 319 ILE A N 1
ATOM 2541 C CA . ILE A 1 319 ? -23.580 3.339 33.259 1.00 61.56 319 ILE A CA 1
ATOM 2542 C C . ILE A 1 319 ? -24.617 3.246 32.147 1.00 61.56 319 ILE A C 1
ATOM 2544 O O . ILE A 1 319 ? -24.612 4.009 31.187 1.00 61.56 319 ILE A O 1
ATOM 2548 N N . CYS A 1 320 ? -25.561 2.336 32.369 1.00 65.12 320 CYS A N 1
ATOM 2549 C CA . CYS A 1 320 ? -26.762 2.139 31.574 1.00 65.12 320 CYS A CA 1
ATOM 2550 C C . CYS A 1 320 ? -27.967 2.533 32.429 1.00 65.12 320 CYS A C 1
ATOM 2552 O O . CYS A 1 320 ? -28.327 1.822 33.371 1.00 65.12 320 CYS A O 1
ATOM 2554 N N . ARG A 1 321 ? -28.595 3.671 32.128 1.00 62.03 321 ARG A N 1
ATOM 2555 C CA . ARG A 1 321 ? -29.922 4.003 32.662 1.00 62.03 321 ARG A CA 1
ATOM 2556 C C . ARG A 1 321 ? -30.862 4.209 31.480 1.00 62.03 321 ARG A C 1
ATOM 2558 O O . ARG A 1 321 ? -30.605 5.064 30.639 1.00 62.03 321 ARG A O 1
ATOM 2565 N N . ASP A 1 322 ? -31.914 3.399 31.435 1.00 64.31 322 ASP A N 1
ATOM 2566 C CA . ASP A 1 322 ? -33.031 3.492 30.486 1.00 64.31 322 ASP A CA 1
ATOM 2567 C C . ASP A 1 322 ? -32.687 3.293 28.990 1.00 64.31 322 ASP A C 1
ATOM 2569 O O . ASP A 1 322 ? -33.385 3.825 28.138 1.00 64.31 322 ASP A O 1
ATOM 2573 N N . ASP A 1 323 ? -31.645 2.524 28.648 1.00 62.94 323 ASP A N 1
ATOM 2574 C CA . ASP A 1 323 ? -31.216 2.195 27.266 1.00 62.94 323 ASP A CA 1
ATOM 2575 C C . ASP A 1 323 ? -30.809 3.394 26.376 1.00 62.94 323 ASP A C 1
ATOM 2577 O O . ASP A 1 323 ? -30.406 3.204 25.229 1.00 62.94 323 ASP A O 1
ATOM 2581 N N . VAL A 1 324 ? -30.861 4.635 26.885 1.00 68.00 324 VAL A N 1
ATOM 2582 C CA . VAL A 1 324 ? -30.653 5.841 26.057 1.00 68.00 324 VAL A CA 1
ATOM 2583 C C . VAL A 1 324 ? -29.210 6.351 26.074 1.00 68.00 324 VAL A C 1
ATOM 2585 O O . VAL A 1 324 ? -28.795 6.983 25.115 1.00 68.00 324 VAL A O 1
ATOM 2588 N N . GLN A 1 325 ? -28.411 6.127 27.120 1.00 74.31 325 GLN A N 1
ATOM 2589 C CA . GLN A 1 325 ? -27.063 6.716 27.217 1.00 74.31 325 GLN A CA 1
ATOM 2590 C C . GLN A 1 325 ? -25.994 5.666 27.495 1.00 74.31 325 GLN A C 1
ATOM 2592 O O . GLN A 1 325 ? -26.138 4.867 28.416 1.00 74.31 325 GLN A O 1
ATOM 2597 N N . GLN A 1 326 ? -24.914 5.703 26.711 1.00 76.56 326 GLN A N 1
ATOM 2598 C CA . GLN A 1 326 ? -23.754 4.825 26.839 1.00 76.56 326 GLN A CA 1
ATOM 2599 C C . GLN A 1 326 ? -22.457 5.646 26.850 1.00 76.56 326 GLN A C 1
ATOM 2601 O O . GLN A 1 326 ? -22.258 6.539 26.020 1.00 76.56 326 GLN A O 1
ATOM 2606 N N . CYS A 1 327 ? -21.560 5.318 27.779 1.00 81.94 327 CYS A N 1
ATOM 2607 C CA . CYS A 1 327 ? -20.227 5.907 27.901 1.00 81.94 327 CYS A CA 1
ATOM 2608 C C . CYS A 1 327 ? -19.180 4.890 27.435 1.00 81.94 327 CYS A C 1
ATOM 2610 O O . CYS A 1 327 ? -19.133 3.776 27.957 1.00 81.94 327 CYS A O 1
ATOM 2612 N N . PHE A 1 328 ? -18.316 5.270 26.498 1.00 83.81 328 PHE A N 1
ATOM 2613 C CA . PHE A 1 328 ? -17.175 4.460 26.077 1.00 83.81 328 PHE A CA 1
ATOM 2614 C C . PHE A 1 328 ? -15.865 5.174 26.399 1.00 83.81 328 PHE A C 1
ATOM 2616 O O . PHE A 1 328 ? -15.599 6.254 25.871 1.00 83.81 328 PHE A O 1
ATOM 2623 N N . TYR A 1 329 ? -15.030 4.544 27.221 1.00 84.88 329 TYR A N 1
ATOM 2624 C CA . TYR A 1 329 ? -13.696 5.021 27.575 1.00 84.88 329 TYR A CA 1
ATOM 2625 C C . TYR A 1 329 ? -12.671 4.069 26.955 1.00 84.88 329 TYR A C 1
ATOM 2627 O O . TYR A 1 329 ? -12.491 2.960 27.458 1.00 84.88 329 TYR A O 1
ATOM 2635 N N . PRO A 1 330 ? -12.018 4.429 25.838 1.00 78.50 330 PRO A N 1
ATOM 2636 C CA . PRO A 1 330 ? -11.026 3.542 25.253 1.00 78.50 330 PRO A CA 1
ATOM 2637 C C . PRO A 1 330 ? -9.814 3.423 26.182 1.00 78.50 330 PRO A C 1
ATOM 2639 O O . PRO A 1 330 ? -9.190 4.429 26.518 1.00 78.50 330 PRO A O 1
ATOM 2642 N N . TYR A 1 331 ? -9.438 2.186 26.515 1.00 75.81 331 TYR A N 1
ATOM 2643 C CA . TYR A 1 331 ? -8.195 1.844 27.226 1.00 75.81 331 TYR A CA 1
ATOM 2644 C C . TYR A 1 331 ? -8.053 2.389 28.659 1.00 75.81 331 TYR A C 1
ATOM 2646 O O . TYR A 1 331 ? -6.918 2.589 29.104 1.00 75.81 331 TYR A O 1
ATOM 2654 N N . SER A 1 332 ? -9.169 2.649 29.347 1.00 68.38 332 SER A N 1
ATOM 2655 C CA . SER A 1 332 ? -9.198 3.119 30.742 1.00 68.38 332 SER A CA 1
ATOM 2656 C C . SER A 1 332 ? -8.624 2.123 31.744 1.00 68.38 332 SER A C 1
ATOM 2658 O O . SER A 1 332 ? -8.892 0.910 31.570 1.00 68.38 332 SER A O 1
#